Protein AF-W2T647-F1 (afdb_monomer_lite)

InterPro domains:
  IPR007855 RNA-dependent RNA polymerase [PTHR23079] (33-143)
  IPR057596 RDRP, core domain [PF05183] (51-156)

Secondary structure (DSSP, 8-state):
----------HHHHHHHHHHHHHHT-S--HHHHHHHHHHHTTEEEEEEEEE-SS-EEEEEEEEEEPPHHHHHH-TTS-SEEEEEEB-TTSSBP-TTTS-HHHHHHHHHHHHHH-EEETTEEEEEEE--HHHHHTTEEEEEES--HHHHHHHHHHHSSPPPTT--HHHHHHHHHHHHHHHHHTTS--

Radius of gyration: 20.23 Å; chains: 1; bounding box: 45×50×65 Å

Structure (mmCIF, N/CA/C/O backbone):
data_AF-W2T647-F1
#
_entry.id   AF-W2T647-F1
#
loop_
_atom_site.group_PDB
_atom_site.id
_atom_site.type_symbol
_atom_site.label_atom_id
_atom_site.label_alt_id
_atom_site.label_comp_id
_atom_site.label_asym_id
_atom_site.label_entity_id
_atom_site.label_seq_id
_atom_site.pdbx_PDB_ins_code
_atom_site.Cartn_x
_atom_site.Cartn_y
_atom_site.Cartn_z
_atom_site.occupancy
_atom_site.B_iso_or_equiv
_atom_site.auth_seq_id
_atom_site.auth_comp_id
_atom_site.auth_asym_id
_atom_site.auth_atom_id
_atom_site.pdbx_PDB_model_num
ATOM 1 N N . MET A 1 1 ? -13.466 -14.310 -40.579 1.00 41.41 1 MET A N 1
ATOM 2 C CA . MET A 1 1 ? -12.496 -13.855 -39.563 1.00 41.41 1 MET A CA 1
ATOM 3 C C . MET A 1 1 ? -12.597 -14.846 -38.415 1.00 41.41 1 MET A C 1
ATOM 5 O O . MET A 1 1 ? -13.598 -14.835 -37.714 1.00 41.41 1 MET A O 1
ATOM 9 N N . ILE A 1 2 ? -11.691 -15.823 -38.369 1.00 41.03 2 ILE A N 1
ATOM 10 C CA . ILE A 1 2 ? -11.730 -16.925 -37.398 1.00 41.03 2 ILE A CA 1
ATOM 11 C C . ILE A 1 2 ? -11.107 -16.394 -36.105 1.00 41.03 2 ILE A C 1
ATOM 13 O O . ILE A 1 2 ? -9.998 -15.874 -36.131 1.00 41.03 2 ILE A O 1
ATOM 17 N N . ASP A 1 3 ? -11.860 -16.446 -35.010 1.00 43.50 3 ASP A N 1
ATOM 18 C CA . ASP A 1 3 ? -11.405 -16.029 -33.686 1.00 43.50 3 ASP A CA 1
ATOM 19 C C . ASP A 1 3 ? -10.330 -17.014 -33.191 1.00 43.50 3 ASP A C 1
ATOM 21 O O . ASP A 1 3 ? -10.635 -18.136 -32.793 1.00 43.50 3 ASP A O 1
ATOM 25 N N . GLU A 1 4 ? -9.058 -16.613 -33.265 1.00 49.38 4 GLU A N 1
ATOM 26 C CA . GLU A 1 4 ? -7.892 -17.384 -32.799 1.00 49.38 4 GLU A CA 1
ATOM 27 C C . GLU A 1 4 ? -7.734 -17.387 -31.268 1.00 49.38 4 GLU A C 1
ATOM 29 O O . GLU A 1 4 ? -6.706 -17.819 -30.732 1.00 49.38 4 GLU A O 1
ATOM 34 N N . ARG A 1 5 ? -8.734 -16.925 -30.509 1.00 52.66 5 ARG A N 1
ATOM 35 C CA . ARG A 1 5 ? -8.706 -17.049 -29.052 1.00 52.66 5 ARG A CA 1
ATOM 36 C C . ARG A 1 5 ? -8.787 -18.523 -28.676 1.00 52.66 5 ARG A C 1
ATOM 38 O O . ARG A 1 5 ? -9.866 -19.115 -28.634 1.00 52.66 5 ARG A O 1
ATOM 45 N N . LYS A 1 6 ? -7.629 -19.110 -28.342 1.00 58.34 6 LYS A N 1
ATOM 46 C CA . LYS A 1 6 ? -7.548 -20.369 -27.592 1.00 58.34 6 LYS A CA 1
ATOM 47 C C . LYS A 1 6 ? -8.555 -20.266 -26.450 1.00 58.34 6 LYS A C 1
ATOM 49 O O . LYS A 1 6 ? -8.412 -19.397 -25.590 1.00 58.34 6 LYS A O 1
ATOM 54 N N . ARG A 1 7 ? -9.593 -21.109 -26.469 1.00 57.16 7 ARG A N 1
ATOM 55 C CA . ARG A 1 7 ? -10.514 -21.242 -25.340 1.00 57.16 7 ARG A CA 1
ATOM 56 C C . ARG A 1 7 ? -9.654 -21.593 -24.135 1.00 57.16 7 ARG A C 1
ATOM 58 O O . ARG A 1 7 ? -9.179 -22.720 -24.030 1.00 57.16 7 ARG A O 1
ATOM 65 N N . LEU A 1 8 ? -9.403 -20.616 -23.267 1.00 54.06 8 LEU A N 1
ATOM 66 C CA . LEU A 1 8 ? -8.892 -20.893 -21.937 1.00 54.06 8 LEU A CA 1
ATOM 67 C C . LEU A 1 8 ? -9.917 -21.846 -21.326 1.00 54.06 8 LEU A C 1
ATOM 69 O O . LEU A 1 8 ? -11.084 -21.487 -21.174 1.00 54.06 8 LEU A O 1
ATOM 73 N N . GLY A 1 9 ? -9.504 -23.094 -21.098 1.00 67.25 9 GLY A N 1
ATOM 74 C CA . GLY A 1 9 ? -10.298 -24.055 -20.345 1.00 67.25 9 GLY A CA 1
ATOM 75 C C . GLY A 1 9 ? -10.525 -23.550 -18.919 1.00 67.25 9 GLY A C 1
ATOM 76 O O . GLY A 1 9 ? -10.338 -22.373 -18.612 1.00 67.25 9 GLY A O 1
ATOM 77 N N . SER A 1 10 ? -10.906 -24.438 -18.005 1.00 79.75 10 SER A N 1
ATOM 78 C CA . SER A 1 10 ? -10.974 -24.059 -16.592 1.00 79.75 10 SER A CA 1
ATOM 79 C C . SER A 1 10 ? -9.643 -23.433 -16.153 1.00 79.75 10 SER A C 1
ATOM 81 O O . SER A 1 10 ? -8.606 -24.092 -16.193 1.00 79.75 10 SER A O 1
ATOM 83 N N . LEU A 1 11 ? -9.682 -22.166 -15.724 1.00 76.56 11 LEU A N 1
ATOM 84 C CA . LEU A 1 11 ? -8.534 -21.455 -15.147 1.00 76.56 11 LEU A CA 1
ATOM 85 C C . LEU A 1 11 ? -7.907 -22.252 -14.000 1.00 76.56 11 LEU A C 1
ATOM 87 O O . LEU A 1 11 ? -6.695 -22.229 -13.828 1.00 76.56 11 LEU A O 1
ATOM 91 N N . VAL A 1 12 ? -8.733 -22.994 -13.258 1.00 77.44 12 VAL A N 1
ATOM 92 C CA . VAL A 1 12 ? -8.287 -23.879 -12.181 1.00 77.44 12 VAL A CA 1
ATOM 93 C C . VAL A 1 12 ? -7.453 -25.029 -12.738 1.00 77.44 12 VAL A C 1
ATOM 95 O O . VAL A 1 12 ? -6.377 -25.285 -12.219 1.00 77.44 12 VAL A O 1
ATOM 98 N N . LEU A 1 13 ? -7.901 -25.680 -13.817 1.00 78.50 13 LEU A N 1
ATOM 99 C CA . LEU A 1 13 ? -7.131 -26.754 -14.453 1.00 78.50 13 LEU A CA 1
ATOM 100 C C . LEU A 1 13 ? -5.830 -26.224 -15.050 1.00 78.50 13 LEU A C 1
ATOM 102 O O . LEU A 1 13 ? -4.790 -26.820 -14.822 1.00 78.50 13 LEU A O 1
ATOM 106 N N . ALA A 1 14 ? -5.866 -25.080 -15.738 1.00 78.62 14 ALA A N 1
ATOM 107 C CA . ALA A 1 14 ? -4.654 -24.454 -16.260 1.00 78.62 14 ALA A CA 1
ATOM 108 C C . ALA A 1 14 ? -3.648 -24.146 -15.137 1.00 78.62 14 ALA A C 1
ATOM 110 O O . ALA A 1 14 ? -2.460 -24.411 -15.287 1.00 78.62 14 ALA A O 1
ATOM 111 N N . PHE A 1 15 ? -4.129 -23.643 -13.996 1.00 82.31 15 PHE A N 1
ATOM 112 C CA . PHE A 1 15 ? -3.285 -23.362 -12.837 1.00 82.31 15 PHE A CA 1
ATOM 113 C C . PHE A 1 15 ? -2.729 -24.637 -12.190 1.00 82.31 15 PHE A C 1
ATOM 115 O O . PHE A 1 15 ? -1.554 -24.668 -11.841 1.00 82.31 15 PHE A O 1
ATOM 122 N N . ILE A 1 16 ? -3.547 -25.686 -12.051 1.00 83.75 16 ILE A N 1
ATOM 123 C CA . ILE A 1 16 ? -3.117 -26.990 -11.522 1.00 83.75 16 ILE A CA 1
ATOM 124 C C . ILE A 1 16 ? -2.064 -27.611 -12.441 1.00 83.75 16 ILE A C 1
ATOM 126 O O . ILE A 1 16 ? -1.008 -27.997 -11.960 1.00 83.75 16 ILE A O 1
ATOM 130 N N . THR A 1 17 ? -2.303 -27.645 -13.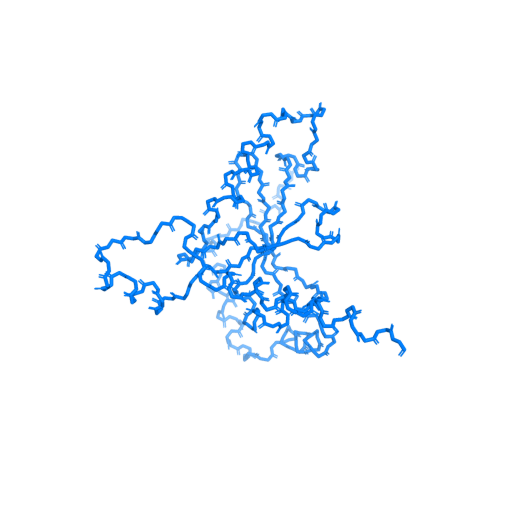753 1.00 83.25 17 THR A N 1
ATOM 131 C CA . THR A 1 17 ? -1.356 -28.201 -14.726 1.00 83.25 17 THR A CA 1
ATOM 132 C C . THR A 1 17 ? -0.031 -27.447 -14.718 1.00 83.25 17 THR A C 1
ATOM 134 O O . THR A 1 17 ? 1.026 -28.076 -14.733 1.00 83.25 17 THR A O 1
ATOM 137 N N 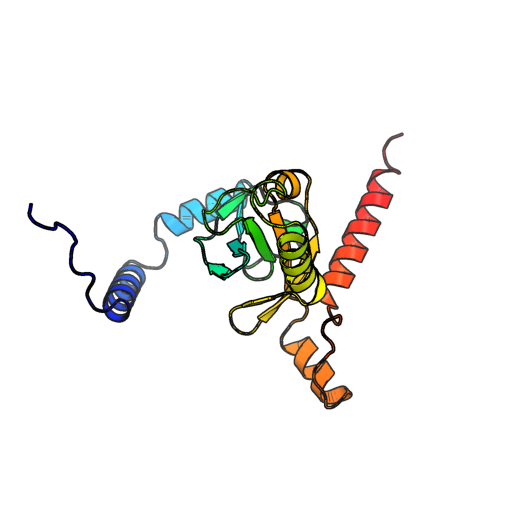. GLU A 1 18 ? -0.063 -26.114 -14.658 1.00 79.69 18 GLU A N 1
ATOM 138 C CA . GLU A 1 18 ? 1.158 -25.309 -14.552 1.00 79.69 18 GLU A CA 1
ATOM 139 C C . GLU A 1 18 ? 1.892 -25.596 -13.235 1.00 79.69 18 GLU A C 1
ATOM 141 O O . GLU A 1 18 ? 3.098 -25.828 -13.235 1.00 79.69 18 GLU A O 1
ATOM 146 N N . TYR A 1 19 ? 1.160 -25.657 -12.117 1.00 79.62 19 TYR A N 1
ATOM 147 C CA . TYR A 1 19 ? 1.723 -25.986 -10.809 1.00 79.62 19 TYR A CA 1
ATOM 148 C C . TYR A 1 19 ? 2.385 -27.368 -10.797 1.00 79.62 19 TYR A C 1
ATOM 150 O O . TYR A 1 19 ? 3.518 -27.491 -10.341 1.00 79.62 19 TYR A O 1
ATOM 158 N N . GLU A 1 20 ? 1.715 -28.397 -11.316 1.00 82.62 20 GLU A N 1
ATOM 159 C CA . GLU A 1 20 ? 2.240 -29.765 -11.399 1.00 82.62 20 GLU A CA 1
ATOM 160 C C . GLU A 1 20 ? 3.464 -29.847 -12.318 1.00 82.62 20 GLU A C 1
ATOM 162 O O . GLU A 1 20 ? 4.443 -30.521 -11.991 1.00 82.62 20 GLU A O 1
ATOM 167 N N . THR A 1 21 ? 3.441 -29.115 -13.434 1.00 77.94 21 THR A N 1
ATOM 168 C CA . THR A 1 21 ? 4.564 -29.031 -14.378 1.00 77.94 21 THR A CA 1
ATOM 169 C C . THR A 1 21 ? 5.789 -28.396 -13.722 1.00 77.94 21 THR A C 1
ATOM 171 O O . THR A 1 21 ? 6.893 -28.932 -13.822 1.00 77.94 21 THR A O 1
ATOM 174 N N . GLU A 1 22 ? 5.608 -27.280 -13.017 1.00 68.88 22 GLU A N 1
ATOM 175 C CA . GLU A 1 22 ? 6.690 -26.592 -12.306 1.00 68.88 22 GLU A CA 1
ATOM 176 C C . GLU A 1 22 ? 7.177 -27.384 -11.085 1.00 68.88 22 GLU A C 1
ATOM 178 O O . GLU A 1 22 ? 8.377 -27.428 -10.813 1.00 68.88 22 GLU A O 1
ATOM 183 N N . TYR A 1 23 ? 6.278 -28.075 -10.380 1.00 67.50 23 TYR A N 1
ATOM 184 C CA . TYR A 1 23 ? 6.636 -28.964 -9.275 1.00 67.50 23 TYR A CA 1
ATOM 185 C C . TYR A 1 23 ? 7.498 -30.142 -9.758 1.00 67.50 23 TYR A C 1
ATOM 187 O O . TYR A 1 23 ? 8.524 -30.448 -9.147 1.00 67.50 23 TYR A O 1
ATOM 195 N N . GLY A 1 24 ? 7.139 -30.757 -10.891 1.00 69.06 24 GLY A N 1
ATOM 196 C CA . GLY A 1 24 ? 7.890 -31.861 -11.499 1.00 69.06 24 GLY A CA 1
ATOM 197 C C . GLY A 1 24 ? 9.265 -31.467 -12.052 1.00 69.06 24 GLY A C 1
ATOM 198 O O . GLY A 1 24 ? 10.160 -32.308 -12.118 1.00 69.06 24 GLY A O 1
ATOM 199 N N . ARG A 1 25 ? 9.468 -30.191 -12.406 1.00 64.50 25 ARG A N 1
ATOM 200 C CA . ARG A 1 25 ? 10.762 -29.654 -12.873 1.00 64.50 25 ARG A CA 1
ATOM 201 C C . ARG A 1 25 ? 11.782 -29.438 -11.749 1.00 64.50 25 ARG A C 1
ATOM 203 O O . ARG A 1 25 ? 12.953 -29.210 -12.044 1.00 64.50 25 ARG A O 1
ATOM 210 N N . GLY A 1 26 ? 11.367 -29.545 -10.484 1.00 56.56 26 GLY A N 1
ATOM 211 C CA . GLY A 1 26 ? 12.179 -29.164 -9.331 1.00 56.56 26 GLY A CA 1
ATOM 212 C C . GLY A 1 26 ? 12.277 -27.640 -9.220 1.00 56.56 26 GLY A C 1
ATOM 213 O O . GLY A 1 26 ? 12.431 -26.934 -10.210 1.00 56.56 26 GLY A O 1
ATOM 214 N N . MET A 1 27 ? 12.188 -27.102 -8.002 1.00 53.31 27 MET A N 1
ATOM 215 C CA . MET A 1 27 ? 12.072 -25.658 -7.719 1.00 53.31 27 MET A CA 1
ATOM 216 C C . MET A 1 27 ? 13.293 -24.783 -8.103 1.00 53.31 27 MET A C 1
ATOM 218 O O . MET A 1 27 ? 13.416 -23.660 -7.620 1.00 53.31 27 MET A O 1
ATOM 222 N N . ALA A 1 28 ? 14.193 -25.262 -8.961 1.00 51.41 28 ALA A N 1
ATOM 223 C CA . ALA A 1 28 ? 15.297 -24.498 -9.534 1.00 51.41 28 ALA A CA 1
ATOM 224 C C . ALA A 1 28 ? 14.988 -24.121 -10.994 1.00 51.41 28 ALA A C 1
ATOM 226 O O . ALA A 1 28 ? 15.731 -24.461 -11.915 1.00 51.41 28 ALA A O 1
ATOM 227 N N . SER A 1 29 ? 13.859 -23.449 -11.230 1.00 56.69 29 SER A N 1
ATOM 228 C CA . SER A 1 29 ? 13.563 -22.883 -12.547 1.00 56.69 29 SER A CA 1
ATOM 229 C C . SER A 1 29 ? 14.482 -21.686 -12.831 1.00 56.69 29 SER A C 1
ATOM 231 O O . SER A 1 29 ? 14.990 -21.042 -11.918 1.00 56.69 29 SER A O 1
ATOM 233 N N . THR A 1 30 ? 14.690 -21.319 -14.100 1.00 55.56 30 THR A N 1
ATOM 234 C CA . THR A 1 30 ? 15.437 -20.101 -14.497 1.00 55.56 30 THR A CA 1
ATOM 235 C C . THR A 1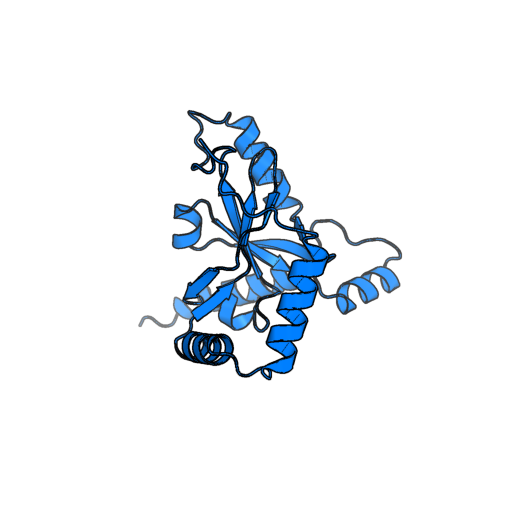 30 ? 14.963 -18.840 -13.752 1.00 55.56 30 THR A C 1
ATOM 237 O O . THR A 1 30 ? 15.743 -17.921 -13.509 1.00 55.56 30 THR A O 1
ATOM 240 N N . LEU A 1 31 ? 13.695 -18.824 -13.323 1.00 58.06 31 LEU A N 1
ATOM 241 C CA . LEU A 1 31 ? 13.094 -17.766 -12.515 1.00 58.06 31 LEU A CA 1
ATOM 242 C C . LEU A 1 31 ? 13.705 -17.651 -11.109 1.00 58.06 31 LEU A C 1
ATOM 244 O O . LEU A 1 31 ? 13.808 -16.532 -10.612 1.00 58.06 31 LEU A O 1
ATOM 248 N N . SER A 1 32 ? 14.131 -18.752 -10.474 1.00 66.69 32 SER A N 1
ATOM 249 C CA . SER A 1 32 ? 14.778 -18.703 -9.154 1.00 66.69 32 SER A CA 1
ATOM 250 C C . SER A 1 32 ? 16.162 -18.063 -9.239 1.00 66.69 32 SER A C 1
ATOM 252 O O . SER A 1 32 ? 16.494 -17.223 -8.407 1.00 66.69 32 SER A O 1
ATOM 254 N N . TRP A 1 33 ? 16.935 -18.395 -10.279 1.00 72.50 33 TRP A N 1
ATOM 255 C CA . TRP A 1 33 ? 18.261 -17.818 -10.522 1.00 72.50 33 TRP A CA 1
ATOM 256 C C . TRP A 1 33 ? 18.186 -16.327 -10.837 1.00 72.50 33 TRP A C 1
ATOM 258 O O . TRP A 1 33 ? 18.926 -15.540 -10.249 1.00 72.50 33 TRP A O 1
ATOM 268 N N . GLN A 1 34 ? 17.253 -15.927 -11.708 1.00 72.31 34 GLN A N 1
ATOM 269 C CA . GLN A 1 34 ? 17.015 -14.512 -11.993 1.00 72.31 34 GLN A C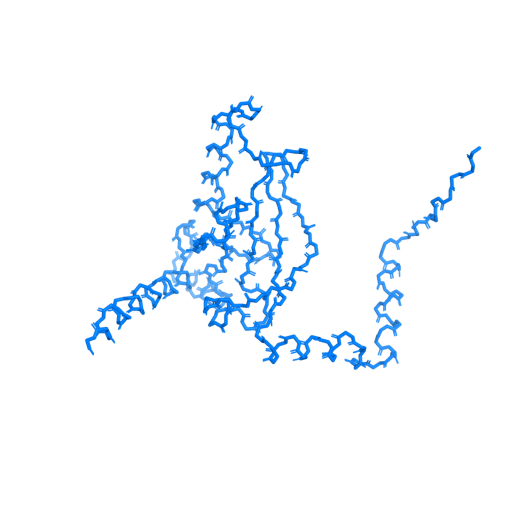A 1
ATOM 270 C C . GLN A 1 34 ? 16.593 -13.764 -10.726 1.00 72.31 34 GLN A C 1
ATOM 272 O O . GLN A 1 34 ? 17.107 -12.688 -10.444 1.00 72.31 34 GLN A O 1
ATOM 277 N N . GLN A 1 35 ? 15.698 -14.348 -9.925 1.00 75.00 35 GLN A N 1
ATOM 278 C CA . GLN A 1 35 ? 15.241 -13.735 -8.682 1.00 75.00 35 GLN A CA 1
ATOM 279 C C . GLN A 1 35 ? 16.364 -13.609 -7.644 1.00 75.00 35 GLN A C 1
ATOM 281 O O . GLN A 1 35 ? 16.413 -12.616 -6.918 1.00 75.00 35 GLN A O 1
ATOM 286 N N . GLU A 1 36 ? 17.266 -14.587 -7.562 1.00 79.38 36 GLU A N 1
ATOM 287 C CA . GLU A 1 36 ? 18.426 -14.525 -6.675 1.00 79.38 36 GLU A CA 1
ATOM 288 C C . GLU A 1 36 ? 19.442 -13.472 -7.142 1.00 79.38 36 GLU A C 1
ATOM 290 O O . GLU A 1 36 ? 19.948 -12.709 -6.316 1.00 79.38 36 GLU A O 1
ATOM 295 N N . HIS A 1 37 ? 19.691 -13.371 -8.452 1.00 82.62 37 HIS A N 1
ATOM 296 C CA . HIS A 1 37 ? 20.539 -12.330 -9.039 1.00 82.62 37 HIS A CA 1
ATOM 297 C C . HIS A 1 37 ? 19.965 -10.931 -8.782 1.00 82.62 37 HIS A C 1
ATOM 299 O O . HIS A 1 37 ? 20.638 -10.087 -8.195 1.00 82.62 37 HIS A O 1
ATOM 305 N N . ASP A 1 38 ? 18.684 -10.724 -9.099 1.00 84.69 38 ASP A N 1
ATOM 306 C CA . ASP A 1 38 ? 17.948 -9.491 -8.812 1.00 84.69 38 ASP A CA 1
ATOM 307 C C . ASP A 1 38 ? 18.064 -9.122 -7.323 1.00 84.69 38 ASP A C 1
ATOM 309 O O . ASP A 1 38 ? 18.296 -7.964 -6.968 1.00 84.69 38 ASP A O 1
ATOM 313 N N . TYR A 1 39 ? 17.946 -10.109 -6.427 1.00 85.00 39 TYR A N 1
ATOM 314 C CA . TYR A 1 39 ? 18.059 -9.878 -4.991 1.00 85.00 39 TYR A CA 1
ATOM 315 C C . TYR A 1 39 ? 19.456 -9.389 -4.582 1.00 85.00 39 TYR A C 1
ATOM 317 O O . TYR A 1 39 ? 19.553 -8.474 -3.748 1.00 85.00 39 TYR A O 1
ATOM 325 N N . ARG A 1 40 ? 20.516 -9.972 -5.157 1.00 85.31 40 ARG A N 1
ATOM 326 C CA . ARG A 1 40 ? 21.918 -9.571 -4.937 1.00 85.31 40 ARG A CA 1
ATOM 327 C C . ARG A 1 40 ? 22.195 -8.170 -5.478 1.00 85.31 40 ARG A C 1
ATOM 329 O O . ARG A 1 40 ? 22.829 -7.379 -4.786 1.00 85.31 40 ARG A O 1
ATOM 336 N N . ASP A 1 41 ? 21.600 -7.829 -6.615 1.00 89.50 41 ASP A N 1
ATOM 337 C CA . ASP A 1 41 ? 21.691 -6.506 -7.246 1.00 89.50 41 ASP A CA 1
ATOM 338 C C . ASP A 1 41 ? 20.831 -5.434 -6.549 1.00 89.50 41 ASP A C 1
ATOM 340 O O . ASP A 1 41 ? 20.778 -4.278 -6.970 1.00 89.50 41 ASP A O 1
ATOM 344 N N . GLY A 1 42 ? 20.138 -5.792 -5.464 1.00 88.62 42 GLY A N 1
ATOM 345 C CA . GLY A 1 42 ? 19.318 -4.869 -4.678 1.00 88.62 42 GLY A CA 1
ATOM 346 C C . GLY A 1 42 ? 17.902 -4.655 -5.219 1.00 88.62 42 GLY A C 1
ATOM 347 O O . GLY A 1 42 ? 17.141 -3.870 -4.642 1.00 88.62 42 GLY A O 1
ATOM 348 N N . TYR A 1 43 ? 17.501 -5.377 -6.263 1.00 90.44 43 TYR A N 1
ATOM 349 C CA . TYR A 1 43 ? 16.123 -5.410 -6.733 1.00 90.44 43 TYR A CA 1
ATOM 350 C C . TYR A 1 43 ? 15.250 -6.282 -5.830 1.00 90.44 43 TYR A C 1
ATOM 352 O O . TYR A 1 43 ? 15.682 -7.264 -5.218 1.00 90.44 43 TYR A O 1
ATOM 360 N N . ARG A 1 44 ? 13.983 -5.900 -5.698 1.00 89.62 44 ARG A N 1
ATOM 361 C CA . ARG A 1 44 ? 12.968 -6.660 -4.966 1.00 89.62 44 ARG A CA 1
ATOM 362 C C . ARG A 1 44 ? 11.690 -6.703 -5.780 1.00 89.62 44 ARG A C 1
ATOM 364 O O . ARG A 1 44 ? 11.316 -5.725 -6.425 1.00 89.62 44 ARG A O 1
ATOM 371 N N . LYS A 1 45 ? 11.010 -7.843 -5.710 1.00 90.50 45 LYS A N 1
ATOM 372 C CA . LYS A 1 45 ? 9.691 -8.035 -6.304 1.00 90.50 45 LYS A CA 1
ATOM 373 C C . LYS A 1 45 ? 8.632 -7.548 -5.321 1.00 90.50 45 LYS A C 1
ATOM 375 O O . LYS A 1 45 ? 8.450 -8.151 -4.267 1.00 90.50 45 LYS A O 1
ATOM 380 N N . VAL A 1 46 ? 7.942 -6.467 -5.666 1.00 92.06 46 VAL A N 1
ATOM 381 C CA . VAL A 1 46 ? 6.947 -5.815 -4.805 1.00 92.06 46 VAL A CA 1
ATOM 382 C C . VAL A 1 46 ? 5.560 -6.003 -5.405 1.00 92.06 46 VAL A C 1
ATOM 384 O O . VAL A 1 46 ? 5.328 -5.738 -6.587 1.00 92.06 46 VAL A O 1
ATOM 387 N N . ARG A 1 47 ? 4.608 -6.466 -4.589 1.00 95.00 47 ARG A N 1
ATOM 388 C CA . ARG A 1 47 ? 3.205 -6.607 -5.007 1.00 95.00 47 ARG A CA 1
ATOM 389 C C . ARG A 1 47 ? 2.619 -5.240 -5.341 1.00 95.00 47 ARG A C 1
ATOM 391 O O . ARG A 1 47 ? 2.847 -4.282 -4.604 1.00 95.00 47 ARG A O 1
ATOM 398 N N . LYS A 1 48 ? 1.829 -5.160 -6.414 1.00 95.25 48 LYS A N 1
ATOM 399 C CA . LYS A 1 48 ? 1.236 -3.902 -6.866 1.00 95.25 48 LYS A CA 1
ATOM 400 C C . LYS A 1 48 ? -0.277 -3.987 -7.025 1.00 95.25 48 LYS A C 1
ATOM 402 O O . LYS A 1 48 ? -0.811 -4.981 -7.511 1.00 95.25 48 LYS A O 1
ATOM 407 N N . LEU A 1 49 ? -0.947 -2.905 -6.640 1.00 96.62 49 LEU A N 1
ATOM 408 C CA . LEU A 1 49 ? -2.362 -2.656 -6.888 1.00 96.62 49 LEU A CA 1
ATOM 409 C C . LEU A 1 49 ? -2.536 -1.347 -7.650 1.00 96.62 49 LEU A C 1
ATOM 411 O O . LEU A 1 49 ? -1.839 -0.365 -7.384 1.00 96.62 49 LEU A O 1
ATOM 415 N N . VAL A 1 50 ? -3.517 -1.320 -8.544 1.00 97.00 50 VAL A N 1
ATOM 416 C CA . VAL A 1 50 ? -4.019 -0.085 -9.146 1.00 97.00 50 VAL A CA 1
ATOM 417 C C . VAL A 1 50 ? -5.408 0.181 -8.586 1.00 97.00 50 VAL A C 1
ATOM 419 O O . VAL A 1 50 ? -6.314 -0.634 -8.737 1.00 97.00 50 VAL A O 1
ATOM 422 N N . ILE A 1 51 ? -5.564 1.306 -7.901 1.00 96.69 51 ILE A N 1
ATOM 423 C CA . ILE A 1 51 ? -6.843 1.743 -7.354 1.00 96.69 51 ILE A CA 1
ATOM 424 C C . ILE A 1 51 ? -7.422 2.797 -8.286 1.00 96.69 51 ILE A C 1
ATOM 426 O O . ILE A 1 51 ? -6.782 3.816 -8.547 1.00 96.69 51 ILE A O 1
ATOM 430 N N . THR A 1 52 ? -8.648 2.558 -8.731 1.00 95.25 52 THR A N 1
ATOM 431 C CA . THR A 1 52 ? -9.475 3.532 -9.437 1.00 95.25 52 THR A CA 1
ATOM 432 C C . THR A 1 52 ? -10.667 3.936 -8.575 1.00 95.25 52 THR A C 1
ATOM 434 O O . THR A 1 52 ? -10.848 3.461 -7.448 1.00 95.25 52 THR A O 1
ATOM 437 N N . GLN A 1 53 ? -11.488 4.848 -9.083 1.00 91.88 53 GLN A N 1
ATOM 438 C CA . GLN A 1 53 ? -12.691 5.322 -8.401 1.00 91.88 53 GLN A CA 1
ATOM 439 C C . GLN A 1 53 ? -13.713 4.193 -8.234 1.00 91.88 53 GLN A C 1
ATOM 441 O O . GLN A 1 53 ? -14.463 4.191 -7.256 1.00 91.88 53 GLN A O 1
ATOM 446 N N . THR A 1 54 ? -13.736 3.235 -9.166 1.00 91.62 54 THR A N 1
ATOM 447 C CA . THR A 1 54 ? -14.713 2.139 -9.175 1.00 91.62 54 THR A CA 1
ATOM 448 C C . THR A 1 54 ? -14.120 0.784 -8.799 1.00 91.62 54 THR A C 1
ATOM 450 O O . THR A 1 54 ? -14.871 -0.097 -8.378 1.00 91.62 54 THR A O 1
ATOM 453 N N . ARG A 1 55 ? -12.800 0.577 -8.930 1.00 93.69 55 ARG A N 1
ATOM 454 C CA . ARG A 1 55 ? -12.184 -0.756 -8.822 1.00 93.69 55 ARG A CA 1
ATOM 455 C C . ARG A 1 55 ? -10.852 -0.757 -8.077 1.00 93.69 55 ARG A C 1
ATOM 457 O O . ARG A 1 55 ? -10.127 0.230 -8.017 1.00 93.69 55 ARG A O 1
ATOM 464 N N . ILE A 1 56 ? -10.514 -1.931 -7.551 1.00 96.06 56 ILE A N 1
ATOM 465 C CA . ILE A 1 56 ? -9.159 -2.289 -7.126 1.00 96.06 56 ILE A CA 1
ATOM 466 C C . ILE A 1 56 ? -8.683 -3.378 -8.083 1.00 96.06 56 ILE A C 1
ATOM 468 O O . ILE A 1 56 ? -9.306 -4.434 -8.182 1.00 96.06 56 ILE A O 1
ATOM 472 N N . ILE A 1 57 ? -7.598 -3.111 -8.800 1.00 96.12 57 ILE A N 1
ATOM 473 C CA . ILE A 1 57 ? -7.052 -3.989 -9.830 1.00 96.12 57 ILE A CA 1
ATOM 474 C C . ILE A 1 57 ? -5.749 -4.587 -9.304 1.00 96.12 57 ILE A C 1
ATOM 476 O O . ILE A 1 57 ? -4.791 -3.871 -9.002 1.00 96.12 57 ILE A O 1
ATOM 480 N N . TYR A 1 58 ? -5.721 -5.912 -9.206 1.00 94.88 58 TYR A N 1
ATOM 481 C CA . TYR A 1 58 ? -4.522 -6.671 -8.875 1.00 94.88 58 TYR A CA 1
ATOM 482 C C . TYR A 1 58 ? -3.683 -6.827 -10.136 1.00 94.88 58 TYR A C 1
ATOM 484 O O . TYR A 1 58 ? -4.175 -7.321 -11.149 1.00 94.88 58 TYR A O 1
ATOM 492 N N . VAL A 1 59 ? -2.426 -6.399 -10.076 1.00 93.75 59 VAL A N 1
ATOM 493 C CA . VAL A 1 59 ? -1.497 -6.514 -11.202 1.00 93.75 59 VAL A CA 1
ATOM 494 C C . VAL A 1 59 ? -0.302 -7.374 -10.814 1.00 93.75 59 VAL A C 1
ATOM 496 O O . VAL A 1 59 ? -0.056 -7.641 -9.634 1.00 93.75 59 VAL A O 1
ATOM 499 N N . VAL A 1 60 ? 0.434 -7.832 -11.825 1.00 91.69 60 VAL A N 1
ATOM 500 C CA . VAL A 1 60 ? 1.650 -8.623 -11.625 1.00 91.69 60 VAL A CA 1
ATOM 501 C C . VAL A 1 60 ? 2.628 -7.831 -10.740 1.00 91.69 60 VAL A C 1
ATOM 503 O O . VAL A 1 60 ? 2.780 -6.624 -10.945 1.00 91.69 60 VAL A O 1
ATOM 506 N N . PRO A 1 61 ? 3.275 -8.469 -9.743 1.00 90.81 61 PRO A N 1
ATOM 507 C CA . PRO A 1 61 ? 4.293 -7.806 -8.936 1.00 90.81 61 PRO A CA 1
ATOM 508 C C . PRO A 1 61 ? 5.424 -7.243 -9.799 1.00 90.81 61 PRO A C 1
ATOM 510 O O . PRO A 1 61 ? 5.863 -7.891 -10.747 1.00 90.81 61 PRO A O 1
ATOM 513 N N . GLU A 1 62 ? 5.926 -6.070 -9.433 1.00 90.06 62 GLU A N 1
ATOM 514 C CA . GLU A 1 62 ? 6.988 -5.384 -10.168 1.00 90.06 62 GLU A CA 1
ATOM 515 C C . GLU A 1 62 ? 8.346 -5.650 -9.522 1.00 90.06 62 GLU A C 1
ATOM 517 O O . GLU A 1 62 ? 8.483 -5.554 -8.301 1.00 90.06 62 GLU A O 1
ATOM 522 N N . THR A 1 63 ? 9.359 -5.942 -10.338 1.00 89.81 63 THR A N 1
ATOM 523 C CA . THR A 1 63 ? 10.758 -5.930 -9.899 1.00 89.81 63 THR A CA 1
ATOM 524 C C . THR A 1 63 ? 11.261 -4.493 -9.928 1.00 89.81 63 THR A C 1
ATOM 526 O O . THR A 1 63 ? 11.245 -3.843 -10.973 1.00 89.81 63 THR A O 1
ATOM 529 N N . LEU A 1 64 ? 11.682 -3.973 -8.777 1.00 89.69 64 LEU A N 1
ATOM 530 C CA . LEU A 1 64 ? 12.158 -2.598 -8.645 1.00 89.69 64 LEU A CA 1
ATOM 531 C C . LEU A 1 64 ? 13.341 -2.504 -7.686 1.00 89.69 64 LEU A C 1
ATOM 533 O O . LEU A 1 64 ? 13.474 -3.312 -6.767 1.00 89.69 64 LEU A O 1
ATOM 537 N N . MET A 1 65 ? 14.198 -1.505 -7.898 1.00 89.81 65 MET A N 1
ATOM 538 C CA . MET A 1 65 ? 15.321 -1.224 -7.005 1.00 89.81 65 MET A CA 1
ATOM 539 C C . MET A 1 65 ? 14.791 -0.882 -5.611 1.00 89.81 65 MET A C 1
ATOM 541 O O . MET A 1 65 ? 14.024 0.073 -5.438 1.00 89.81 65 MET A O 1
ATOM 545 N N . ALA A 1 66 ? 15.176 -1.668 -4.609 1.00 87.56 66 ALA A N 1
ATOM 546 C CA . ALA A 1 66 ? 14.614 -1.533 -3.280 1.00 87.56 66 ALA A CA 1
ATOM 547 C C . ALA A 1 66 ? 15.184 -0.317 -2.553 1.00 87.56 66 ALA A C 1
ATOM 549 O O . ALA A 1 66 ? 16.389 -0.189 -2.329 1.00 87.56 66 ALA A O 1
ATOM 550 N N . ASN A 1 67 ? 14.288 0.558 -2.107 1.00 87.25 67 ASN A N 1
ATOM 551 C CA . ASN A 1 67 ? 14.652 1.592 -1.152 1.00 87.25 67 ASN A CA 1
ATOM 552 C C . ASN A 1 67 ? 14.866 0.980 0.247 1.00 87.25 67 ASN A C 1
ATOM 554 O O . ASN A 1 67 ? 14.552 -0.185 0.507 1.00 87.25 67 ASN A O 1
ATOM 558 N N . ARG A 1 68 ? 15.387 1.785 1.181 1.00 85.75 68 ARG A N 1
ATOM 559 C CA . ARG A 1 68 ? 15.639 1.343 2.561 1.00 85.75 68 ARG A CA 1
ATOM 560 C C . ARG A 1 68 ? 14.397 0.759 3.236 1.00 85.75 68 ARG A C 1
ATOM 562 O O . ARG A 1 68 ? 14.514 -0.232 3.940 1.00 85.75 68 ARG A O 1
ATOM 569 N N . VAL A 1 69 ? 13.221 1.328 2.979 1.00 88.38 69 VAL A N 1
ATOM 570 C CA . VAL A 1 69 ? 11.955 0.851 3.547 1.00 88.38 69 VAL A CA 1
ATOM 571 C C . VAL A 1 69 ? 11.671 -0.589 3.119 1.00 88.38 69 VAL A C 1
ATOM 573 O O . VAL A 1 69 ? 11.440 -1.446 3.965 1.00 88.38 69 VAL A O 1
ATOM 576 N N . ILE A 1 70 ? 11.754 -0.881 1.821 1.00 90.25 70 ILE A N 1
ATOM 577 C CA . ILE A 1 70 ? 11.529 -2.231 1.292 1.00 90.25 70 ILE A CA 1
ATOM 578 C C . ILE A 1 70 ? 12.582 -3.198 1.843 1.00 90.25 70 ILE A C 1
ATOM 580 O O . ILE A 1 70 ? 12.233 -4.271 2.329 1.00 90.25 70 ILE A O 1
ATOM 584 N N . ARG A 1 71 ? 13.862 -2.798 1.848 1.00 88.19 71 ARG A N 1
ATOM 585 C CA . ARG A 1 71 ? 14.956 -3.635 2.373 1.00 88.19 71 ARG A CA 1
ATOM 586 C C . ARG A 1 71 ? 14.771 -3.992 3.851 1.00 88.19 71 ARG A C 1
ATOM 588 O O . ARG A 1 71 ? 15.085 -5.112 4.245 1.00 88.19 71 ARG A O 1
ATOM 595 N N . SER A 1 72 ? 14.268 -3.055 4.652 1.00 89.69 72 SER A N 1
ATOM 596 C CA . SER A 1 72 ? 14.128 -3.218 6.102 1.00 89.69 72 SER A CA 1
ATOM 597 C C . SER A 1 72 ? 12.821 -3.871 6.544 1.00 89.69 72 SER A C 1
ATOM 599 O O . SER A 1 72 ? 12.798 -4.441 7.628 1.00 89.69 72 SER A O 1
ATOM 601 N N . TYR A 1 73 ? 11.740 -3.768 5.766 1.00 91.25 73 TYR A N 1
ATOM 602 C CA . TYR A 1 73 ? 10.404 -4.151 6.242 1.00 91.25 73 TYR A CA 1
ATOM 603 C C . TYR A 1 73 ? 9.678 -5.180 5.362 1.00 91.25 73 TYR A C 1
ATOM 605 O O . TYR A 1 73 ? 8.681 -5.747 5.816 1.00 91.25 73 TYR A O 1
ATOM 613 N N . ASP A 1 74 ? 10.169 -5.470 4.152 1.00 90.56 74 ASP A N 1
ATOM 614 C CA . ASP A 1 74 ? 9.519 -6.368 3.183 1.00 90.56 74 ASP A CA 1
ATOM 615 C C . ASP A 1 74 ? 10.383 -7.581 2.802 1.00 90.56 74 ASP A C 1
ATOM 617 O O . ASP A 1 74 ? 10.602 -7.884 1.633 1.00 90.56 74 ASP A O 1
ATOM 621 N N . HIS A 1 75 ? 10.899 -8.290 3.808 1.00 83.19 75 HIS A N 1
ATOM 622 C CA . HIS A 1 75 ? 11.841 -9.400 3.603 1.00 83.19 75 HIS A CA 1
ATOM 623 C C . HIS A 1 75 ? 11.285 -10.554 2.754 1.00 83.19 75 HIS A C 1
ATOM 625 O O . HIS A 1 75 ? 12.029 -11.176 2.005 1.00 83.19 75 HIS A O 1
ATOM 631 N N . ASP A 1 76 ? 9.986 -10.834 2.872 1.00 84.81 76 ASP A N 1
ATOM 632 C CA . ASP A 1 76 ? 9.290 -11.908 2.152 1.00 84.81 76 ASP A CA 1
ATOM 633 C C . ASP A 1 76 ? 8.508 -11.394 0.922 1.00 84.81 76 ASP A C 1
ATOM 635 O O . ASP A 1 76 ? 7.799 -12.158 0.264 1.00 84.81 76 ASP A O 1
ATOM 639 N N . GLY A 1 77 ? 8.607 -10.094 0.614 1.00 87.38 77 GLY A N 1
ATOM 640 C CA . GLY A 1 77 ? 7.880 -9.434 -0.476 1.00 87.38 77 GLY A CA 1
ATOM 641 C C . GLY A 1 77 ? 6.364 -9.333 -0.264 1.00 87.38 77 GLY A C 1
ATOM 642 O O . GLY A 1 77 ? 5.624 -9.025 -1.206 1.00 87.38 77 GLY A O 1
ATOM 643 N N . THR A 1 78 ? 5.854 -9.706 0.917 1.00 91.38 78 THR A N 1
ATOM 644 C CA . THR A 1 78 ? 4.415 -9.839 1.207 1.00 91.38 78 THR A CA 1
ATOM 645 C C . THR A 1 78 ? 3.870 -8.780 2.158 1.00 91.38 78 THR A C 1
ATOM 647 O O . THR A 1 78 ? 2.655 -8.713 2.353 1.00 91.38 78 THR A O 1
ATOM 650 N N . ARG A 1 79 ? 4.741 -7.990 2.786 1.00 94.00 79 ARG A N 1
ATOM 651 C CA . ARG A 1 79 ? 4.394 -7.058 3.870 1.00 94.00 79 ARG A CA 1
ATOM 652 C C . ARG A 1 79 ? 4.195 -5.643 3.364 1.00 94.00 79 ARG A C 1
ATOM 654 O O . ARG A 1 79 ? 3.519 -4.869 4.041 1.00 94.00 79 ARG A O 1
ATOM 661 N N . ILE A 1 80 ? 4.753 -5.319 2.200 1.00 95.44 80 ILE A N 1
ATOM 662 C CA . ILE A 1 80 ? 4.564 -4.039 1.526 1.00 95.44 80 ILE A CA 1
ATOM 663 C C . ILE A 1 80 ? 3.871 -4.250 0.181 1.00 95.44 80 ILE A C 1
ATOM 665 O O . ILE A 1 80 ? 4.171 -5.164 -0.583 1.00 95.44 80 ILE A O 1
ATOM 669 N N . ILE A 1 81 ? 2.918 -3.369 -0.106 1.00 96.00 81 ILE A N 1
ATOM 670 C CA . ILE A 1 81 ? 2.206 -3.296 -1.373 1.00 96.00 81 ILE A CA 1
ATOM 671 C C . ILE A 1 81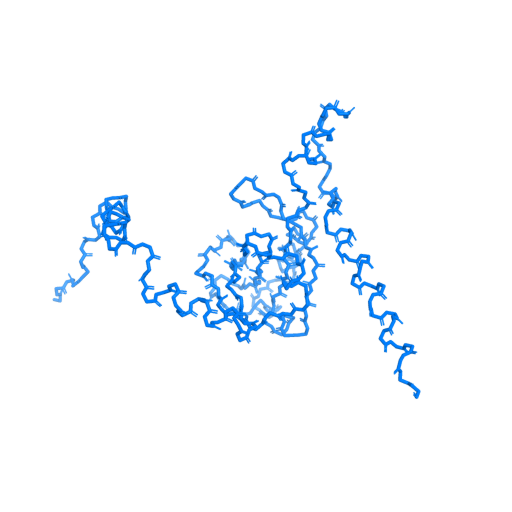 ? 2.417 -1.901 -1.949 1.00 96.00 81 ILE A C 1
ATOM 673 O O . ILE A 1 81 ? 2.172 -0.888 -1.290 1.00 96.00 81 ILE A O 1
ATOM 677 N N . ARG A 1 82 ? 2.849 -1.843 -3.206 1.00 95.38 82 ARG A N 1
ATOM 678 C CA . ARG A 1 82 ? 2.833 -0.618 -4.000 1.00 95.38 82 ARG A CA 1
ATOM 679 C C . ARG A 1 82 ? 1.408 -0.383 -4.491 1.00 95.38 82 ARG A C 1
ATOM 681 O O . ARG A 1 82 ? 0.835 -1.214 -5.185 1.00 95.38 82 ARG A O 1
ATOM 688 N N . VAL A 1 83 ? 0.828 0.753 -4.156 1.00 96.69 83 VAL A N 1
ATOM 689 C CA . VAL A 1 83 ? -0.488 1.168 -4.643 1.00 96.69 83 VAL A CA 1
ATOM 690 C C . VAL A 1 83 ? -0.293 2.319 -5.607 1.00 96.69 83 VAL A C 1
ATOM 692 O O . VAL A 1 83 ? 0.477 3.231 -5.329 1.00 96.69 83 VAL A O 1
ATOM 695 N N . THR A 1 84 ? -0.978 2.295 -6.742 1.00 96.31 84 THR A N 1
ATOM 696 C CA . THR A 1 84 ? -1.020 3.414 -7.684 1.00 96.31 84 THR A CA 1
ATOM 697 C C . THR A 1 84 ? -2.458 3.846 -7.889 1.00 96.31 84 THR A C 1
ATOM 699 O O . THR A 1 84 ? -3.311 3.011 -8.172 1.00 96.31 84 THR A O 1
ATOM 702 N N . PHE A 1 85 ? -2.729 5.140 -7.768 1.00 95.62 85 PHE A N 1
ATOM 703 C CA . PHE A 1 85 ? -4.062 5.680 -7.993 1.00 95.62 85 PHE A CA 1
ATOM 704 C C . PHE A 1 85 ? -4.202 6.170 -9.434 1.00 95.62 85 PHE A C 1
ATOM 706 O O . PHE A 1 85 ? -3.411 6.996 -9.898 1.00 95.62 85 PHE A O 1
ATOM 713 N N . ARG A 1 86 ? -5.201 5.650 -10.145 1.00 95.44 86 ARG A N 1
ATOM 714 C CA . ARG A 1 86 ? -5.465 5.931 -11.562 1.00 95.44 86 ARG A CA 1
ATOM 715 C C . ARG A 1 86 ? -6.944 6.210 -11.788 1.00 95.44 86 ARG A C 1
ATOM 717 O O . ARG A 1 86 ? -7.777 5.910 -10.942 1.00 95.44 86 ARG A O 1
ATOM 724 N N . ASP A 1 87 ? -7.249 6.835 -12.913 1.00 93.88 87 ASP A N 1
ATOM 725 C CA . ASP A 1 87 ? -8.612 6.919 -13.423 1.00 93.88 87 ASP A CA 1
ATOM 726 C C . ASP A 1 87 ? -9.010 5.576 -14.069 1.00 93.88 87 ASP A C 1
ATOM 728 O O . ASP A 1 87 ? -8.170 4.691 -14.265 1.00 93.88 87 ASP A O 1
ATOM 732 N N . ASP A 1 88 ? -10.291 5.387 -14.370 1.00 92.44 88 ASP A N 1
ATOM 733 C CA . ASP A 1 88 ? -10.820 4.099 -14.842 1.00 92.44 88 ASP A CA 1
ATOM 734 C C . ASP A 1 88 ? -10.325 3.666 -16.228 1.00 92.44 88 ASP A C 1
ATOM 736 O O . ASP A 1 88 ? -10.390 2.482 -16.571 1.00 92.44 88 ASP A O 1
ATOM 740 N N . ASP A 1 89 ? -9.779 4.603 -16.996 1.00 91.19 89 ASP A N 1
ATOM 741 C CA . ASP A 1 89 ? -9.068 4.371 -18.253 1.00 91.19 89 ASP A CA 1
ATOM 742 C C . ASP A 1 89 ? -7.559 4.122 -18.055 1.00 91.19 89 ASP A C 1
ATOM 744 O O . ASP A 1 89 ? -6.783 4.171 -19.010 1.00 91.19 89 ASP A O 1
ATOM 748 N N . ASN A 1 90 ? -7.140 3.876 -16.809 1.00 88.56 90 ASN A N 1
ATOM 749 C CA . ASN A 1 90 ? -5.758 3.660 -16.382 1.00 88.56 90 ASN A CA 1
ATOM 750 C C . ASN A 1 90 ? -4.833 4.887 -16.549 1.00 88.56 90 ASN A C 1
ATOM 752 O O . ASN A 1 90 ? -3.614 4.776 -16.386 1.00 88.56 90 ASN A O 1
ATOM 756 N N . GLN A 1 91 ? -5.379 6.074 -16.832 1.00 92.00 91 GLN A N 1
ATOM 757 C CA . GLN A 1 91 ? -4.606 7.316 -16.883 1.00 92.00 91 GLN A CA 1
ATOM 758 C C . GLN A 1 91 ? -4.420 7.921 -15.486 1.00 92.00 91 GLN A C 1
ATOM 760 O O . GLN A 1 91 ? -4.998 7.486 -14.491 1.00 92.00 91 GLN A O 1
ATOM 765 N N . THR A 1 92 ? -3.563 8.935 -15.371 1.00 90.19 92 THR A N 1
ATOM 766 C CA . THR A 1 92 ? -3.442 9.709 -14.126 1.00 90.19 92 THR A CA 1
ATOM 767 C C . THR A 1 92 ? -4.771 10.389 -13.792 1.00 90.19 92 THR A C 1
ATOM 769 O O . THR A 1 92 ? -5.362 11.028 -14.661 1.00 90.19 92 THR A O 1
ATOM 772 N N . MET A 1 93 ? -5.199 10.326 -12.528 1.00 88.94 93 MET A N 1
ATOM 773 C CA . MET A 1 93 ? -6.348 11.106 -12.061 1.00 88.94 93 MET A CA 1
ATOM 774 C C . MET A 1 93 ? -6.034 12.598 -12.157 1.00 88.94 93 MET A C 1
ATOM 776 O O . MET A 1 93 ? -5.103 13.090 -11.515 1.00 88.94 93 MET A O 1
ATOM 780 N N . ARG A 1 94 ? -6.813 13.331 -12.947 1.00 88.50 94 ARG A N 1
ATOM 781 C CA . ARG A 1 94 ? -6.629 14.771 -13.148 1.00 88.50 94 ARG A CA 1
ATOM 782 C C . ARG A 1 94 ? -7.949 15.484 -12.933 1.00 88.50 94 ARG A C 1
ATOM 784 O O . ARG A 1 94 ? -8.983 15.010 -13.383 1.00 88.50 94 ARG A O 1
ATOM 791 N N . THR A 1 95 ? -7.911 16.645 -12.288 1.00 88.75 95 THR A N 1
ATOM 792 C CA . THR A 1 95 ? -9.111 17.423 -11.935 1.00 88.75 95 THR A CA 1
ATOM 793 C C . THR A 1 95 ? -9.915 17.914 -13.139 1.00 88.75 95 THR A C 1
ATOM 795 O O . THR A 1 95 ? -11.092 18.223 -12.990 1.00 88.75 95 THR A O 1
ATOM 798 N N . ASN A 1 96 ? -9.298 17.991 -14.321 1.00 87.81 96 ASN A N 1
ATOM 799 C CA . ASN A 1 96 ? -9.964 18.362 -15.571 1.00 87.81 96 ASN A CA 1
ATOM 800 C C . ASN A 1 96 ? -10.790 17.221 -16.189 1.00 87.81 96 ASN A C 1
ATOM 802 O O . ASN A 1 96 ? -11.627 17.483 -17.044 1.00 87.81 96 ASN A O 1
ATOM 806 N N . LYS A 1 97 ? -10.546 15.971 -15.780 1.00 87.62 97 LYS A N 1
ATOM 807 C CA . LYS A 1 97 ? -11.228 14.776 -16.292 1.00 87.62 97 LYS A CA 1
ATOM 808 C C . LYS A 1 97 ? -12.063 14.101 -15.211 1.00 87.62 97 LYS A C 1
ATOM 810 O O . LYS A 1 97 ? -13.225 13.771 -15.420 1.00 87.62 97 LYS A O 1
ATOM 815 N N . THR A 1 98 ? -11.470 13.923 -14.042 1.00 87.19 98 THR A N 1
ATOM 816 C CA . THR A 1 98 ? -12.103 13.348 -12.865 1.00 87.19 98 THR A CA 1
ATOM 817 C C . THR A 1 98 ? -12.494 14.476 -11.913 1.00 87.19 98 THR A C 1
ATOM 819 O O . THR A 1 98 ? -11.668 15.324 -11.571 1.00 87.19 98 THR A O 1
ATOM 822 N N . SER A 1 99 ? -13.728 14.466 -11.406 1.00 91.69 99 SER A N 1
ATOM 823 C CA . SER A 1 99 ? -14.153 15.440 -10.394 1.00 91.69 99 SER A CA 1
ATOM 824 C C . SER A 1 99 ? -13.212 15.450 -9.181 1.00 91.69 99 SER A C 1
ATOM 826 O O . SER A 1 99 ? -12.895 14.399 -8.615 1.00 91.69 99 SER A O 1
ATOM 828 N N . LYS A 1 100 ? -12.829 16.648 -8.717 1.00 92.62 100 LYS A N 1
ATOM 829 C CA . LYS A 1 100 ? -12.012 16.835 -7.504 1.00 92.62 100 LYS A CA 1
ATOM 830 C C . LYS A 1 100 ? -12.614 16.115 -6.294 1.00 92.62 100 LYS A C 1
ATOM 832 O O . LYS A 1 100 ? -11.870 15.539 -5.504 1.00 92.62 100 LYS A O 1
ATOM 837 N N . SER A 1 101 ? -13.943 16.106 -6.158 1.00 93.38 101 SER A N 1
ATOM 838 C CA . SER A 1 101 ? -14.612 15.420 -5.046 1.00 93.38 101 SER A CA 1
ATOM 839 C C . SER A 1 101 ? -14.423 13.903 -5.107 1.00 93.38 101 SER A C 1
ATOM 841 O O . SER A 1 101 ? -14.182 13.286 -4.072 1.00 93.38 101 SER A O 1
ATOM 843 N N . LEU A 1 102 ? -14.451 13.304 -6.302 1.00 92.38 102 LEU A N 1
ATOM 844 C CA . LEU A 1 102 ? -14.198 11.873 -6.499 1.00 92.38 102 LEU A CA 1
ATOM 845 C C . LEU A 1 102 ? -12.739 11.512 -6.225 1.00 92.38 102 LEU A C 1
ATOM 847 O O . LEU A 1 102 ? -12.483 10.514 -5.549 1.00 92.38 102 LEU A O 1
ATOM 851 N N . ILE A 1 103 ? -11.793 12.337 -6.685 1.00 93.25 103 ILE A N 1
ATOM 852 C CA . ILE A 1 103 ? -10.363 12.151 -6.398 1.00 93.25 103 ILE A CA 1
ATOM 853 C C . ILE A 1 103 ? -10.130 12.165 -4.883 1.00 93.25 103 ILE A C 1
ATOM 855 O O . ILE A 1 103 ? -9.567 11.220 -4.332 1.00 93.25 103 ILE A O 1
ATOM 859 N N . VAL A 1 104 ? -10.613 13.207 -4.196 1.00 93.88 104 VAL A N 1
ATOM 860 C CA . VAL A 1 104 ? -10.449 13.357 -2.742 1.00 93.88 104 VAL A CA 1
ATOM 861 C C . VAL A 1 104 ? -11.131 12.216 -1.994 1.00 93.88 104 VAL A C 1
ATOM 863 O O . VAL A 1 104 ? -10.524 11.648 -1.092 1.00 93.88 104 VAL A O 1
ATOM 866 N N . LYS A 1 105 ? -12.356 11.837 -2.375 1.00 94.69 105 LYS A N 1
ATOM 867 C CA . LYS A 1 105 ? -13.082 10.720 -1.753 1.00 94.69 105 LYS A CA 1
ATOM 868 C C . LYS A 1 105 ? -12.312 9.405 -1.887 1.00 94.69 105 LYS A C 1
ATOM 870 O O . LYS A 1 105 ? -12.170 8.686 -0.901 1.00 94.69 105 LYS A O 1
ATOM 875 N N . THR A 1 106 ? -11.794 9.116 -3.081 1.00 93.88 106 THR A N 1
ATOM 876 C CA . THR A 1 106 ? -11.039 7.887 -3.368 1.00 93.88 106 THR A CA 1
ATOM 877 C C . THR A 1 106 ? -9.746 7.850 -2.561 1.00 93.88 106 THR A C 1
ATOM 879 O O . THR A 1 106 ? -9.513 6.894 -1.826 1.00 93.88 106 THR A O 1
ATOM 882 N N . LEU A 1 107 ? -8.939 8.914 -2.623 1.00 93.31 107 LEU A N 1
ATOM 883 C CA . LEU A 1 107 ? -7.691 9.003 -1.863 1.00 93.31 107 LEU A CA 1
ATOM 884 C C . LEU A 1 107 ? -7.946 8.919 -0.356 1.00 93.31 107 LEU A C 1
ATOM 886 O O . LEU A 1 107 ? -7.310 8.116 0.317 1.00 93.31 107 LEU A O 1
ATOM 890 N N . LYS A 1 108 ? -8.899 9.697 0.171 1.00 93.88 108 LYS A N 1
ATOM 891 C CA . LYS A 1 108 ? -9.202 9.749 1.608 1.00 93.88 108 LYS A CA 1
ATOM 892 C C . LYS A 1 108 ? -9.608 8.382 2.153 1.00 93.88 108 LYS A C 1
ATOM 894 O O . LYS A 1 108 ? -9.102 7.999 3.202 1.00 93.88 108 LYS A O 1
ATOM 899 N N . LYS A 1 109 ? -10.455 7.643 1.427 1.00 94.44 109 LYS A N 1
ATOM 900 C CA . LYS A 1 109 ? -10.867 6.284 1.801 1.00 94.44 109 LYS A CA 1
ATOM 901 C C . LYS A 1 109 ? -9.647 5.396 2.044 1.00 94.44 109 LYS A C 1
ATOM 903 O O . LYS A 1 109 ? -9.437 4.925 3.154 1.00 94.44 109 LYS A O 1
ATOM 908 N N . TYR A 1 110 ? -8.800 5.216 1.033 1.00 95.44 110 TYR A N 1
ATOM 909 C CA . TYR A 1 110 ? -7.692 4.263 1.137 1.00 95.44 110 TYR A CA 1
ATOM 910 C C . TYR A 1 110 ? -6.530 4.777 1.991 1.00 95.44 110 TYR A C 1
ATOM 912 O O . TYR A 1 110 ? -5.885 3.986 2.666 1.00 95.44 110 TYR A O 1
ATOM 920 N N . MET A 1 111 ? -6.270 6.085 2.014 1.00 93.00 111 MET A N 1
ATOM 921 C CA . MET A 1 111 ? -5.196 6.662 2.832 1.00 93.00 111 MET A CA 1
ATOM 922 C C . MET A 1 111 ? -5.501 6.603 4.332 1.00 93.00 111 MET A C 1
ATOM 924 O O . MET A 1 111 ? -4.573 6.430 5.119 1.00 93.00 111 MET A O 1
ATOM 928 N N . LEU A 1 112 ? -6.773 6.739 4.729 1.00 92.06 112 LEU A N 1
ATOM 929 C CA . LEU A 1 112 ? -7.181 6.705 6.138 1.00 92.06 112 LEU A CA 1
ATOM 930 C C . LEU A 1 112 ? -7.580 5.303 6.604 1.00 92.06 112 LEU A C 1
ATOM 932 O O . LEU A 1 112 ? -7.155 4.863 7.668 1.00 92.06 112 LEU A O 1
ATOM 936 N N . GLU A 1 113 ? -8.397 4.593 5.828 1.00 93.31 113 GLU A N 1
ATOM 937 C CA . GLU A 1 113 ? -8.919 3.282 6.233 1.00 93.31 113 GLU A CA 1
ATOM 938 C C . GLU A 1 113 ? -7.927 2.160 5.903 1.00 93.31 113 GLU A C 1
ATOM 940 O O . GLU A 1 113 ? -7.829 1.169 6.632 1.00 93.31 113 GLU A O 1
ATOM 945 N N . GLY A 1 114 ? -7.124 2.335 4.851 1.00 94.75 114 GLY A N 1
ATOM 946 C CA . GLY A 1 114 ? -6.227 1.309 4.338 1.00 94.75 114 GLY A CA 1
ATOM 947 C C . GLY A 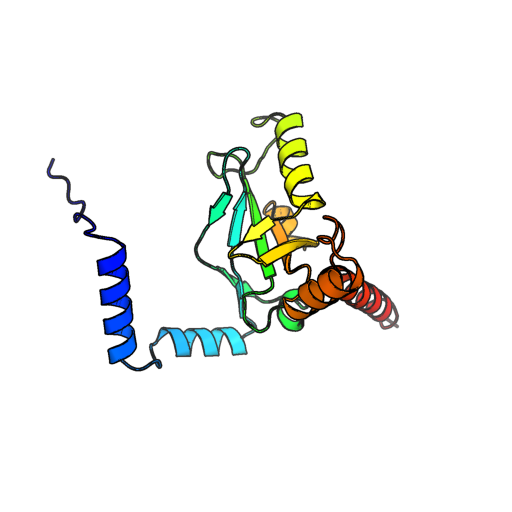1 114 ? -6.901 0.378 3.330 1.00 94.75 114 GLY A C 1
ATOM 948 O O . GLY A 1 114 ? -7.852 0.747 2.640 1.00 94.75 114 GLY A O 1
ATOM 949 N N . LEU A 1 115 ? -6.373 -0.838 3.218 1.00 95.00 115 LEU A N 1
ATOM 950 C CA . LEU A 1 115 ? -6.855 -1.883 2.315 1.00 95.00 115 LEU A CA 1
ATOM 951 C C . LEU A 1 115 ? -6.708 -3.265 2.953 1.00 95.00 115 LEU A C 1
ATOM 953 O O . LEU A 1 115 ? -5.785 -3.508 3.725 1.00 95.00 115 LEU A O 1
ATOM 957 N N . VAL A 1 116 ? -7.612 -4.182 2.609 1.00 95.19 116 VAL A N 1
ATOM 958 C CA . VAL A 1 116 ? -7.539 -5.584 3.036 1.00 95.19 116 VAL A CA 1
ATOM 959 C C . VAL A 1 116 ? -7.240 -6.448 1.822 1.00 95.19 116 VAL A C 1
ATOM 961 O O . VAL A 1 116 ? -7.996 -6.444 0.854 1.00 95.19 116 VAL A O 1
ATOM 964 N N . VAL A 1 117 ? -6.137 -7.193 1.875 1.00 94.56 117 VAL A N 1
ATOM 965 C CA . VAL A 1 117 ? -5.697 -8.096 0.802 1.00 94.56 117 VAL A CA 1
ATOM 966 C C . VAL A 1 117 ? -5.314 -9.427 1.419 1.00 94.56 117 VAL A C 1
ATOM 968 O O . VAL A 1 117 ? -4.522 -9.462 2.356 1.00 94.56 117 VAL A O 1
ATOM 971 N N . ALA A 1 118 ? -5.873 -10.523 0.901 1.00 91.06 118 ALA A N 1
ATOM 972 C CA . ALA A 1 118 ? -5.588 -11.881 1.378 1.00 91.06 118 ALA A CA 1
ATOM 973 C C . ALA A 1 118 ? -5.681 -12.020 2.916 1.00 91.06 118 ALA A C 1
ATOM 975 O O . ALA A 1 118 ? -4.803 -12.595 3.560 1.00 91.06 118 ALA A O 1
ATOM 976 N N . ASN A 1 119 ? -6.743 -11.455 3.505 1.00 91.06 119 ASN A N 1
ATOM 977 C CA . ASN A 1 119 ? -6.997 -11.435 4.952 1.00 91.06 119 ASN A CA 1
ATOM 978 C C . ASN A 1 119 ? -5.899 -10.746 5.792 1.00 91.06 119 ASN A C 1
ATOM 980 O O . ASN A 1 119 ? -5.675 -11.087 6.953 1.00 91.06 119 ASN A O 1
ATOM 984 N N . ARG A 1 120 ? -5.184 -9.785 5.201 1.00 93.94 120 ARG A N 1
ATOM 985 C CA . ARG A 1 120 ? -4.205 -8.933 5.885 1.00 93.94 120 ARG A CA 1
ATOM 986 C C . ARG A 1 120 ? -4.600 -7.477 5.703 1.00 93.94 120 ARG A C 1
ATOM 988 O O . ARG A 1 120 ? -5.000 -7.075 4.611 1.00 93.94 120 ARG A O 1
ATOM 995 N N . SER A 1 121 ? -4.507 -6.712 6.785 1.00 96.25 121 SER A N 1
ATOM 996 C CA . SER A 1 121 ? -4.833 -5.288 6.800 1.00 96.25 121 SER A CA 1
ATOM 997 C C . SER A 1 121 ? -3.580 -4.473 6.516 1.00 96.25 121 SER A C 1
ATOM 999 O O . SER A 1 121 ? -2.566 -4.634 7.195 1.00 96.25 121 SER A O 1
ATOM 1001 N N . PHE A 1 122 ? -3.646 -3.601 5.517 1.00 97.69 122 PHE A N 1
ATOM 1002 C CA . PHE A 1 122 ? -2.559 -2.726 5.106 1.00 97.69 122 PHE A CA 1
ATOM 1003 C C . PHE A 1 122 ? -2.973 -1.268 5.285 1.00 97.69 122 PHE A C 1
ATOM 1005 O O . PHE A 1 122 ? -4.084 -0.880 4.929 1.00 97.69 122 PHE A O 1
ATOM 1012 N N . GLY A 1 123 ? -2.079 -0.452 5.829 1.00 97.38 123 GLY A N 1
ATOM 1013 C CA . GLY A 1 123 ? -2.256 0.990 5.981 1.00 97.38 123 GLY A CA 1
ATOM 1014 C C . GLY A 1 123 ? -1.255 1.757 5.129 1.00 97.38 123 GLY A C 1
ATOM 1015 O O . GLY A 1 123 ? -0.236 1.206 4.707 1.00 97.38 123 GLY A O 1
ATOM 1016 N N . TYR A 1 124 ? -1.541 3.032 4.872 1.00 95.94 124 TYR A N 1
ATOM 1017 C CA . TYR A 1 124 ? -0.597 3.911 4.192 1.00 95.94 124 TYR A CA 1
ATOM 1018 C C . TYR A 1 124 ? 0.694 4.016 5.010 1.00 95.94 124 TYR A C 1
ATOM 1020 O O . TYR A 1 124 ? 0.643 4.358 6.191 1.00 95.94 124 TYR A O 1
ATOM 1028 N N . LEU A 1 125 ? 1.843 3.755 4.386 1.00 94.81 125 LEU A N 1
ATOM 1029 C CA . LEU A 1 125 ? 3.159 3.900 5.008 1.00 94.81 125 LEU A CA 1
ATOM 1030 C C . LEU A 1 125 ? 3.774 5.250 4.640 1.00 94.81 125 LEU A C 1
ATOM 1032 O O . LEU A 1 125 ? 4.082 6.049 5.526 1.00 94.81 125 LEU A O 1
ATOM 1036 N N . GLY A 1 126 ? 3.903 5.509 3.339 1.00 92.00 126 GLY A N 1
ATOM 1037 C CA . GLY A 1 126 ? 4.559 6.695 2.801 1.00 92.00 126 GLY A CA 1
ATOM 1038 C C . GLY A 1 126 ? 4.745 6.615 1.287 1.00 92.00 126 GLY A C 1
ATOM 1039 O O . GLY A 1 126 ? 4.533 5.568 0.674 1.00 92.00 126 GLY A O 1
ATOM 1040 N N . SER A 1 127 ? 5.183 7.715 0.682 1.00 88.94 127 SER A N 1
ATOM 1041 C CA . SER A 1 127 ? 5.473 7.801 -0.754 1.00 88.94 127 SER A CA 1
ATOM 1042 C C . SER A 1 127 ? 6.837 8.454 -0.951 1.00 88.94 127 SER A C 1
ATOM 1044 O O . SER A 1 127 ? 7.105 9.495 -0.363 1.00 88.94 127 SER A O 1
ATOM 1046 N N . SER A 1 128 ? 7.713 7.856 -1.764 1.00 84.81 128 SER A N 1
ATOM 1047 C CA . SER A 1 128 ? 8.940 8.530 -2.214 1.00 84.81 128 SER A CA 1
ATOM 1048 C C . SER A 1 128 ? 8.635 9.494 -3.362 1.00 84.81 128 SER A C 1
ATOM 1050 O O . SER A 1 128 ? 7.598 9.374 -4.012 1.00 84.81 128 SER A O 1
ATOM 1052 N N . ASN A 1 129 ? 9.577 10.381 -3.700 1.00 83.75 129 ASN A N 1
ATOM 1053 C CA . ASN A 1 129 ? 9.437 11.290 -4.848 1.00 83.75 129 ASN A CA 1
ATOM 1054 C C . ASN A 1 129 ? 9.110 10.552 -6.156 1.00 83.75 129 ASN A C 1
ATOM 1056 O O . ASN A 1 129 ? 8.258 10.988 -6.925 1.00 83.75 129 ASN A O 1
ATOM 1060 N N . SER A 1 130 ? 9.751 9.405 -6.399 1.00 81.31 130 SER A N 1
ATOM 1061 C CA . SER A 1 130 ? 9.432 8.547 -7.545 1.00 81.31 130 SER A CA 1
ATOM 1062 C C . SER A 1 130 ? 8.007 7.997 -7.493 1.00 81.31 130 SER A C 1
ATOM 1064 O O . SER A 1 130 ? 7.328 7.998 -8.512 1.00 81.31 130 SER A O 1
ATOM 1066 N N . GLN A 1 131 ? 7.524 7.591 -6.314 1.00 84.75 131 GLN A N 1
ATOM 1067 C CA . GLN A 1 131 ? 6.144 7.142 -6.153 1.00 84.75 131 GLN A CA 1
ATOM 1068 C C . GLN A 1 131 ? 5.160 8.284 -6.400 1.00 84.75 131 GLN A C 1
ATOM 1070 O O . GLN A 1 131 ? 4.234 8.110 -7.181 1.00 84.75 131 GLN A O 1
ATOM 1075 N N . MET A 1 132 ? 5.387 9.469 -5.832 1.00 86.50 132 MET A N 1
ATOM 1076 C CA . MET A 1 132 ? 4.477 10.607 -5.991 1.00 86.50 132 MET A CA 1
ATOM 1077 C C . MET A 1 132 ? 4.302 11.028 -7.454 1.00 86.50 132 MET A C 1
ATOM 1079 O O . MET A 1 132 ? 3.175 11.290 -7.873 1.00 86.50 132 MET A O 1
ATOM 1083 N N . ARG A 1 133 ? 5.381 11.030 -8.253 1.00 86.50 133 ARG A N 1
ATOM 1084 C CA . ARG A 1 133 ? 5.307 11.327 -9.698 1.00 86.50 133 ARG A CA 1
ATOM 1085 C C . ARG A 1 133 ? 4.400 10.355 -10.455 1.00 86.50 133 ARG A C 1
ATOM 1087 O O . ARG A 1 133 ? 3.688 10.768 -11.365 1.00 86.50 133 ARG A O 1
ATOM 1094 N N . ASP A 1 134 ? 4.364 9.100 -10.021 1.00 86.69 134 ASP A N 1
ATOM 1095 C CA . ASP A 1 134 ? 3.516 8.059 -10.602 1.00 86.69 134 ASP A CA 1
ATOM 1096 C C . ASP A 1 134 ? 2.124 7.973 -9.960 1.00 86.69 134 ASP A C 1
ATOM 1098 O O . ASP A 1 134 ? 1.377 7.046 -10.273 1.00 86.69 134 ASP A O 1
ATOM 1102 N N . SER A 1 135 ? 1.754 8.903 -9.067 1.00 90.69 135 SER A N 1
ATOM 1103 C CA . SER A 1 135 ? 0.552 8.786 -8.215 1.00 90.69 135 SER A CA 1
ATOM 1104 C C . SER A 1 135 ? 0.545 7.493 -7.383 1.00 90.69 135 SER A C 1
ATOM 1106 O O . SER A 1 135 ? -0.492 6.868 -7.155 1.00 90.69 135 SER A O 1
ATOM 1108 N N . GLY A 1 136 ? 1.735 7.060 -6.982 1.00 92.38 136 GLY A N 1
ATOM 1109 C CA . GLY A 1 136 ? 2.012 5.865 -6.208 1.00 92.38 136 GLY A CA 1
ATOM 1110 C C . GLY A 1 136 ? 2.221 6.140 -4.722 1.00 92.38 136 GLY A C 1
ATOM 1111 O O . GLY A 1 136 ? 2.593 7.240 -4.317 1.00 92.38 136 GLY A O 1
ATOM 1112 N N . ALA A 1 137 ? 2.022 5.101 -3.922 1.00 94.38 137 ALA A N 1
ATOM 1113 C CA . ALA A 1 137 ? 2.218 5.077 -2.483 1.00 94.38 137 ALA A CA 1
ATOM 1114 C C . ALA A 1 137 ? 2.587 3.663 -2.026 1.00 94.38 137 ALA A C 1
ATOM 1116 O O . ALA A 1 137 ? 2.148 2.676 -2.618 1.00 94.38 137 ALA A O 1
ATOM 1117 N N . TYR A 1 138 ? 3.353 3.553 -0.944 1.00 95.31 138 TYR A N 1
ATOM 1118 C CA . TYR A 1 138 ? 3.568 2.280 -0.267 1.00 95.31 138 TYR A CA 1
ATOM 1119 C C . TYR A 1 138 ? 2.556 2.101 0.855 1.00 95.31 138 TYR A C 1
ATOM 1121 O O . TYR A 1 138 ? 2.335 2.995 1.675 1.00 95.31 138 TYR A O 1
ATOM 1129 N N . PHE A 1 139 ? 1.972 0.912 0.891 1.00 97.06 139 PHE A N 1
ATOM 1130 C CA . PHE A 1 139 ? 1.109 0.430 1.952 1.00 97.06 139 PHE A CA 1
ATOM 1131 C C . PHE A 1 139 ? 1.806 -0.730 2.647 1.00 97.06 139 PHE A C 1
ATOM 1133 O O . PHE A 1 139 ? 2.405 -1.573 1.985 1.00 97.06 139 PHE A O 1
ATOM 1140 N N . MET A 1 140 ? 1.741 -0.777 3.970 1.00 96.62 140 MET A N 1
ATOM 1141 C CA . MET A 1 140 ? 2.392 -1.808 4.772 1.00 96.62 140 MET A CA 1
ATOM 1142 C C . MET A 1 140 ? 1.373 -2.497 5.665 1.00 96.62 140 MET A C 1
ATOM 1144 O O . MET A 1 140 ? 0.390 -1.887 6.078 1.00 96.62 140 MET A O 1
ATOM 1148 N N . GLU A 1 141 ? 1.593 -3.776 5.943 1.00 97.12 141 GLU A N 1
ATOM 1149 C CA . GLU A 1 141 ? 0.786 -4.528 6.897 1.00 97.12 141 GLU A CA 1
ATOM 1150 C C . GLU A 1 141 ? 0.746 -3.812 8.259 1.00 97.12 141 GLU A C 1
ATOM 1152 O O . GLU A 1 141 ? 1.794 -3.553 8.855 1.00 97.12 141 GLU A O 1
ATOM 1157 N N . LYS A 1 142 ? -0.464 -3.520 8.754 1.00 96.81 142 LYS A N 1
ATOM 1158 C CA . LYS A 1 142 ? -0.700 -2.768 10.000 1.00 96.81 142 LYS A CA 1
ATOM 1159 C C . LYS A 1 142 ? -0.190 -3.513 11.236 1.00 96.81 142 LYS A C 1
ATOM 1161 O O . LYS A 1 142 ? 0.406 -2.902 12.120 1.00 96.81 142 LYS A O 1
ATOM 1166 N N . TYR A 1 143 ? -0.419 -4.822 11.276 1.00 96.06 143 TYR A N 1
ATOM 1167 C CA . TYR A 1 143 ? -0.121 -5.715 12.394 1.00 96.06 143 TYR A CA 1
ATOM 1168 C C . TYR A 1 143 ? -0.006 -7.163 11.902 1.00 96.06 143 TYR A C 1
ATOM 1170 O O . TYR A 1 143 ? -0.568 -7.543 10.874 1.00 96.06 143 TYR A O 1
ATOM 1178 N N . SER A 1 144 ? 0.732 -7.984 12.635 1.00 94.44 144 SER A N 1
ATOM 1179 C CA . SER A 1 144 ? 0.813 -9.430 12.446 1.00 94.44 144 SER A CA 1
ATOM 1180 C C . SER A 1 144 ? -0.414 -10.143 13.022 1.00 94.44 144 SER A C 1
ATOM 1182 O O . SER A 1 144 ? -1.176 -9.590 13.814 1.00 94.44 144 SER A O 1
ATOM 1184 N N . ARG A 1 145 ? -0.586 -11.423 12.664 1.00 92.81 145 ARG A N 1
ATOM 1185 C CA . ARG A 1 145 ? -1.634 -12.272 13.256 1.00 92.81 145 ARG A CA 1
ATOM 1186 C C . ARG A 1 145 ? -1.486 -12.419 14.773 1.00 92.81 145 ARG A C 1
ATOM 1188 O O . ARG A 1 145 ? -2.495 -12.486 15.461 1.00 92.81 145 ARG A O 1
ATOM 1195 N N . GLY A 1 146 ? -0.247 -12.470 15.268 1.00 95.25 146 GLY A N 1
ATOM 1196 C CA . GLY A 1 146 ? 0.040 -12.540 16.701 1.00 95.25 146 GLY A CA 1
ATOM 1197 C C . GLY A 1 146 ? -0.399 -11.270 17.422 1.00 95.25 146 GLY A C 1
ATOM 1198 O O . GLY A 1 146 ? -1.169 -11.356 18.367 1.00 95.25 146 GLY A O 1
ATOM 1199 N N . GLU A 1 147 ? -0.001 -10.101 16.909 1.00 95.38 147 GLU A N 1
ATOM 1200 C CA . GLU A 1 147 ? -0.408 -8.801 17.464 1.00 95.38 147 GLU A CA 1
ATOM 1201 C C . GLU A 1 147 ? -1.933 -8.632 17.459 1.00 95.38 147 GLU A C 1
ATOM 1203 O O . GLU A 1 147 ? -2.501 -8.209 18.460 1.00 95.38 147 GLU A O 1
ATOM 1208 N N . LEU A 1 148 ? -2.609 -9.005 16.364 1.00 95.62 148 LEU A N 1
ATOM 1209 C CA . LEU A 1 148 ? -4.072 -8.960 16.303 1.00 95.62 148 LEU A CA 1
ATOM 1210 C C . LEU A 1 148 ? -4.715 -9.864 17.360 1.00 95.62 148 LEU A C 1
ATOM 1212 O O . LEU A 1 148 ? -5.688 -9.462 17.990 1.00 95.62 148 LEU A O 1
ATOM 1216 N N . LYS A 1 149 ? -4.195 -11.084 17.537 1.00 96.25 149 LYS A N 1
ATOM 1217 C CA . LYS A 1 149 ? -4.721 -12.023 18.529 1.00 96.25 149 LYS A CA 1
ATOM 1218 C C . LYS A 1 149 ? -4.564 -11.464 19.943 1.00 96.25 149 LYS A C 1
ATOM 1220 O O . LYS A 1 149 ? -5.545 -11.416 20.666 1.00 96.25 149 LYS A O 1
ATOM 1225 N N . SER A 1 150 ? -3.371 -10.987 20.296 1.00 96.56 150 SER A N 1
ATOM 1226 C CA . SER A 1 150 ? -3.120 -10.383 21.609 1.00 96.56 150 SER A CA 1
ATOM 1227 C C . SER A 1 150 ? -4.041 -9.194 21.883 1.00 96.56 150 SER A C 1
ATOM 1229 O O . SER A 1 150 ? -4.581 -9.096 22.976 1.00 96.56 150 SER A O 1
ATOM 1231 N N . TYR A 1 151 ? -4.282 -8.340 20.882 1.00 96.69 151 TYR A N 1
ATOM 1232 C CA . TYR A 1 151 ? -5.230 -7.233 21.013 1.00 96.69 151 TYR A CA 1
ATOM 1233 C C . TYR A 1 151 ? -6.655 -7.728 21.298 1.00 96.69 151 TYR A C 1
ATOM 1235 O O . TYR A 1 151 ? -7.327 -7.224 22.190 1.00 96.69 151 TYR A O 1
ATOM 1243 N N . LEU A 1 152 ? -7.124 -8.727 20.546 1.00 96.19 152 LEU A N 1
ATOM 1244 C CA . LEU A 1 152 ? -8.461 -9.294 20.733 1.00 96.19 152 LEU A CA 1
ATOM 1245 C C . LEU A 1 152 ? -8.620 -9.950 22.110 1.00 96.19 152 LEU A C 1
ATOM 1247 O O . LEU A 1 152 ? -9.672 -9.797 22.723 1.00 96.19 152 LEU A O 1
ATOM 1251 N N . ASP A 1 153 ? -7.590 -10.650 22.587 1.00 97.00 153 ASP A N 1
ATOM 1252 C CA . ASP A 1 153 ? -7.589 -11.300 23.900 1.00 97.00 153 ASP A CA 1
ATOM 1253 C C . ASP A 1 153 ? -7.634 -10.263 25.047 1.00 97.00 153 ASP A C 1
ATOM 1255 O O . ASP A 1 153 ? -8.239 -10.524 26.084 1.00 97.00 153 ASP A O 1
ATOM 1259 N N . GLU A 1 154 ? -7.030 -9.083 24.862 1.00 96.94 154 GLU A N 1
ATOM 1260 C CA . GLU A 1 154 ? -6.981 -8.003 25.861 1.00 96.94 154 GLU A CA 1
ATOM 1261 C C . GLU A 1 154 ? -8.249 -7.132 25.878 1.00 96.94 154 GLU A C 1
ATOM 1263 O O . GLU A 1 154 ? -8.791 -6.854 26.947 1.00 96.94 154 GLU A O 1
ATOM 1268 N N . TYR A 1 155 ? -8.734 -6.703 24.708 1.00 96.00 155 TYR A N 1
ATOM 1269 C CA . TYR A 1 155 ? -9.824 -5.721 24.600 1.00 96.00 155 TYR A CA 1
ATOM 1270 C C . TYR A 1 155 ? -11.193 -6.346 24.297 1.00 96.00 155 TYR A C 1
ATOM 1272 O O . TYR A 1 155 ? -12.216 -5.683 24.447 1.00 96.00 155 TYR A O 1
ATOM 1280 N N . GLY A 1 156 ? -11.245 -7.602 23.843 1.00 95.06 156 GLY A N 1
ATOM 1281 C CA . GLY A 1 156 ? -12.493 -8.285 23.482 1.00 95.06 156 GLY A CA 1
ATOM 1282 C C . GLY A 1 156 ? -13.175 -7.762 22.208 1.00 95.06 156 GLY A C 1
ATOM 1283 O O . GLY A 1 156 ? -14.232 -8.265 21.826 1.00 95.06 156 GLY A O 1
ATOM 1284 N N . GLU A 1 157 ? -12.582 -6.786 21.517 1.00 94.75 157 GLU A N 1
ATOM 1285 C CA . GLU A 1 157 ? -13.122 -6.180 20.300 1.00 94.75 157 GLU A CA 1
ATOM 1286 C C . GLU A 1 157 ? -12.057 -5.978 19.217 1.00 94.75 157 GLU A C 1
ATOM 1288 O O . GLU A 1 157 ? -10.850 -6.020 19.464 1.00 94.75 157 GLU A O 1
ATOM 1293 N N . LYS A 1 158 ? -12.505 -5.783 17.970 1.00 91.00 158 LYS A N 1
ATOM 1294 C CA . LYS A 1 158 ? -11.588 -5.558 16.846 1.00 91.00 158 LYS A CA 1
ATOM 1295 C C . LYS A 1 158 ? -10.874 -4.215 17.003 1.00 91.00 158 LYS A C 1
ATOM 1297 O O . LYS A 1 158 ? -11.531 -3.229 17.329 1.00 91.00 158 LYS A O 1
ATOM 1302 N N . PRO A 1 159 ? -9.578 -4.145 16.660 1.00 94.06 159 PRO A N 1
ATOM 1303 C CA . PRO A 1 159 ? -8.847 -2.896 16.744 1.00 94.06 159 PRO A CA 1
ATOM 1304 C C . PRO A 1 159 ? -9.440 -1.836 15.807 1.00 94.06 159 PRO A C 1
ATOM 1306 O O . PRO A 1 159 ? -9.894 -2.171 14.703 1.00 94.06 159 PRO A O 1
ATOM 1309 N N . PRO A 1 160 ? -9.403 -0.552 16.203 1.00 93.69 160 PRO A N 1
ATOM 1310 C CA . PRO A 1 160 ? -9.881 0.536 15.366 1.00 93.69 160 PRO A CA 1
ATOM 1311 C C . PRO A 1 160 ? -9.035 0.667 14.090 1.00 93.69 160 PRO A C 1
ATOM 1313 O O . PRO A 1 160 ? -7.889 0.221 14.014 1.00 93.69 160 PRO A O 1
ATOM 1316 N N . ASN A 1 161 ? -9.579 1.328 13.063 1.00 89.56 161 ASN A N 1
ATOM 1317 C CA . ASN A 1 161 ? -8.922 1.443 11.751 1.00 89.56 161 ASN A CA 1
ATOM 1318 C C . ASN A 1 161 ? -7.533 2.102 11.799 1.00 89.56 161 ASN A C 1
ATOM 1320 O O . ASN A 1 161 ? -6.698 1.820 10.937 1.00 89.56 161 ASN A O 1
ATOM 1324 N N . ASN A 1 162 ? -7.293 2.974 12.775 1.00 91.50 162 ASN A N 1
ATOM 1325 C CA . ASN A 1 162 ? -6.028 3.675 12.981 1.00 91.50 162 ASN A CA 1
ATOM 1326 C C . ASN A 1 162 ? -5.018 2.885 13.831 1.00 91.50 162 ASN A C 1
ATOM 1328 O O . ASN A 1 162 ? -3.925 3.388 14.061 1.00 91.50 162 ASN A O 1
ATOM 1332 N N . TRP A 1 163 ? -5.346 1.675 14.292 1.00 95.81 163 TRP A N 1
ATOM 1333 C CA . TRP A 1 163 ? -4.399 0.830 15.012 1.00 95.81 163 TRP A CA 1
ATOM 1334 C C . TRP A 1 163 ? -3.459 0.125 14.025 1.00 95.81 163 TRP A C 1
ATOM 1336 O O . TRP A 1 163 ? -3.863 -0.759 13.260 1.00 95.81 163 TRP A O 1
ATOM 1346 N N . GLN A 1 164 ? -2.198 0.559 14.002 1.00 96.38 164 GLN A N 1
ATOM 1347 C CA . GLN A 1 164 ? -1.211 0.148 13.000 1.00 96.38 164 GLN A CA 1
ATOM 1348 C C . GLN A 1 164 ? 0.225 0.077 13.562 1.00 96.38 164 GLN A C 1
ATOM 1350 O O . GLN A 1 164 ? 1.144 0.696 13.015 1.00 96.38 164 GLN A O 1
ATOM 1355 N N . PRO A 1 165 ? 0.457 -0.721 14.621 1.00 96.31 165 PRO A N 1
ATOM 1356 C CA . PRO A 1 165 ? 1.710 -0.720 15.384 1.00 96.31 165 PRO A CA 1
ATOM 1357 C C . PRO A 1 165 ? 2.967 -0.923 14.527 1.00 96.31 165 PRO A C 1
ATOM 1359 O O . PRO A 1 165 ? 3.993 -0.277 14.755 1.00 96.31 165 PRO A O 1
ATOM 1362 N N . LYS A 1 166 ? 2.903 -1.768 13.489 1.00 95.75 166 LYS A N 1
ATOM 1363 C CA . LYS A 1 166 ? 4.050 -2.005 12.597 1.00 95.75 166 LYS A CA 1
ATOM 1364 C C . LYS A 1 166 ? 4.397 -0.781 11.752 1.00 95.75 166 LYS A C 1
ATOM 1366 O O . LYS A 1 166 ? 5.576 -0.531 11.508 1.00 95.75 166 LYS A O 1
ATOM 1371 N N . ILE A 1 167 ? 3.388 -0.035 11.302 1.00 95.62 167 ILE A N 1
ATOM 1372 C CA . ILE A 1 167 ? 3.566 1.168 10.480 1.00 95.62 167 ILE A CA 1
ATOM 1373 C C . ILE A 1 167 ? 4.115 2.302 11.335 1.00 95.62 167 ILE A C 1
ATOM 1375 O O . ILE A 1 167 ? 5.051 2.978 10.913 1.00 95.62 167 ILE A O 1
ATOM 1379 N N . ASP A 1 168 ? 3.569 2.490 12.534 1.00 95.06 168 ASP A N 1
ATOM 1380 C CA . ASP A 1 168 ? 3.995 3.566 13.429 1.00 95.06 168 ASP A CA 1
ATOM 1381 C C . ASP A 1 168 ? 5.448 3.359 13.866 1.00 95.06 168 ASP A C 1
ATOM 1383 O O . ASP A 1 168 ? 6.273 4.262 13.715 1.00 95.06 168 ASP A O 1
ATOM 1387 N N . LYS A 1 169 ? 5.810 2.124 14.236 1.00 94.25 169 LYS A N 1
ATOM 1388 C CA . LYS A 1 169 ? 7.203 1.743 14.508 1.00 94.25 169 LYS A CA 1
ATOM 1389 C C . LYS A 1 169 ? 8.113 1.963 13.297 1.00 94.25 169 LYS A C 1
ATOM 1391 O O . LYS A 1 169 ? 9.233 2.453 13.436 1.00 94.25 169 LYS A O 1
ATOM 1396 N N . ALA A 1 170 ? 7.653 1.613 12.093 1.00 92.88 170 ALA A N 1
ATOM 1397 C CA . ALA A 1 170 ? 8.433 1.833 10.879 1.00 92.88 170 ALA A CA 1
ATOM 1398 C C . ALA A 1 170 ? 8.674 3.328 10.619 1.00 92.88 170 ALA A C 1
ATOM 1400 O O . ALA A 1 170 ? 9.796 3.718 10.297 1.00 92.88 170 ALA A O 1
ATOM 1401 N N . ARG A 1 171 ? 7.648 4.168 10.793 1.00 91.12 171 ARG A N 1
ATOM 1402 C CA . ARG A 1 171 ? 7.740 5.628 10.640 1.00 91.12 171 ARG A CA 1
ATOM 1403 C C . ARG A 1 171 ? 8.670 6.258 11.662 1.00 91.12 171 ARG A C 1
ATOM 1405 O O . ARG A 1 171 ? 9.494 7.080 11.274 1.00 91.12 171 ARG A O 1
ATOM 1412 N N . GLU A 1 172 ? 8.589 5.843 12.922 1.00 91.25 172 GLU A N 1
ATOM 1413 C CA . GLU A 1 172 ? 9.480 6.323 13.979 1.00 91.25 172 GLU A CA 1
ATOM 1414 C C . GLU A 1 172 ? 10.951 6.041 13.637 1.00 91.25 172 GLU A C 1
ATOM 1416 O O . GLU A 1 172 ? 11.790 6.942 13.663 1.00 91.25 172 GLU A O 1
ATOM 1421 N N . ASN A 1 173 ? 11.256 4.813 13.213 1.00 88.62 173 ASN A N 1
ATOM 1422 C CA . ASN A 1 173 ? 12.607 4.423 12.809 1.00 88.62 173 ASN A CA 1
ATOM 1423 C C . ASN A 1 173 ? 13.108 5.192 11.576 1.00 88.62 173 ASN A C 1
ATOM 1425 O O . ASN A 1 173 ? 14.295 5.511 11.478 1.00 88.62 173 ASN A O 1
ATOM 1429 N N . LEU A 1 174 ? 12.223 5.476 10.615 1.00 83.19 174 LEU A N 1
ATOM 1430 C CA . LEU A 1 174 ? 12.568 6.253 9.421 1.00 83.19 174 LEU A CA 1
ATOM 1431 C C . LEU A 1 174 ? 12.821 7.725 9.760 1.00 83.19 174 LEU A C 1
ATOM 1433 O O . LEU A 1 174 ? 13.796 8.286 9.265 1.00 83.19 174 LEU A O 1
ATOM 1437 N N . GLY A 1 175 ? 11.996 8.316 10.629 1.00 75.12 175 GLY A N 1
ATOM 1438 C CA . GLY A 1 175 ? 12.164 9.688 11.109 1.00 75.12 175 GLY A CA 1
ATOM 1439 C C . GLY A 1 175 ? 13.470 9.869 11.881 1.00 75.12 175 GLY A C 1
ATOM 1440 O O . GLY A 1 175 ? 14.261 10.748 11.546 1.00 75.12 175 GLY A O 1
ATOM 1441 N N . ARG A 1 176 ? 13.769 8.973 12.834 1.00 62.44 176 ARG A N 1
ATOM 1442 C CA . ARG A 1 176 ? 15.050 8.982 13.569 1.00 62.44 176 ARG A CA 1
ATOM 1443 C C . ARG A 1 176 ? 16.253 8.856 12.637 1.00 62.44 176 ARG A C 1
ATOM 1445 O O . ARG A 1 176 ? 17.272 9.500 12.848 1.00 62.44 176 ARG A O 1
ATOM 1452 N N . SER A 1 177 ? 16.140 8.058 11.576 1.00 57.44 177 SER A N 1
ATOM 1453 C CA . SER A 1 177 ? 17.241 7.908 10.631 1.00 57.44 177 SER A CA 1
ATOM 1454 C C . SER A 1 177 ? 17.469 9.115 9.715 1.00 57.44 177 SER A C 1
ATOM 1456 O O . SER A 1 177 ? 18.585 9.232 9.213 1.00 57.44 177 SER A O 1
ATOM 1458 N N . MET A 1 178 ? 16.462 9.950 9.447 1.00 46.28 178 MET A N 1
ATOM 1459 C CA . MET A 1 178 ? 16.672 11.206 8.713 1.00 46.28 178 MET A CA 1
ATOM 1460 C C . MET A 1 178 ? 17.371 12.239 9.603 1.00 46.28 178 MET A C 1
ATOM 1462 O O . MET A 1 178 ? 18.319 12.867 9.151 1.00 46.28 178 MET A O 1
ATOM 1466 N N . LEU A 1 179 ? 17.005 12.309 10.889 1.00 36.09 179 LEU A N 1
ATOM 1467 C CA . LEU A 1 179 ? 17.641 13.211 11.860 1.00 36.09 179 LEU A CA 1
ATOM 1468 C C . LEU A 1 179 ? 19.142 12.929 12.060 1.00 36.09 179 LEU A C 1
ATOM 1470 O O . LEU A 1 179 ? 19.920 13.855 12.239 1.00 36.09 179 LEU A O 1
ATOM 1474 N N . HIS A 1 180 ? 19.571 11.665 11.993 1.00 38.22 180 HIS A N 1
ATOM 1475 C CA . HIS A 1 180 ? 20.997 11.313 12.073 1.00 38.22 180 HIS A CA 1
ATOM 1476 C C . HIS A 1 180 ? 21.778 11.544 10.770 1.00 38.22 180 HIS A C 1
ATOM 1478 O O . HIS A 1 180 ? 23.000 11.628 10.818 1.00 38.22 180 HIS A O 1
ATOM 1484 N N . ALA A 1 181 ? 21.108 11.630 9.615 1.00 38.88 181 ALA A N 1
ATOM 1485 C CA . ALA A 1 181 ? 21.771 11.926 8.343 1.00 38.88 181 ALA A CA 1
ATOM 1486 C C . ALA A 1 181 ? 22.101 13.423 8.203 1.00 38.88 181 ALA A C 1
ATOM 1488 O O . ALA A 1 181 ? 23.090 13.762 7.569 1.00 38.88 181 ALA A O 1
ATOM 1489 N N . GLU A 1 182 ? 21.321 14.299 8.844 1.00 34.91 182 GLU A N 1
ATOM 1490 C CA . GLU A 1 182 ? 21.553 15.753 8.870 1.00 34.91 182 GLU A CA 1
ATOM 1491 C C . GLU A 1 182 ? 22.632 16.188 9.884 1.00 34.91 182 GLU A C 1
ATOM 1493 O O . GLU A 1 182 ? 23.062 17.332 9.862 1.00 34.91 182 GLU A O 1
ATOM 1498 N N . GLN A 1 183 ? 23.097 15.290 10.763 1.00 38.66 183 GLN A N 1
ATOM 1499 C CA . GLN A 1 183 ? 24.154 15.567 11.754 1.00 38.66 183 GLN A CA 1
ATOM 1500 C C . GLN A 1 183 ? 25.539 15.032 11.341 1.00 38.66 183 GLN A C 1
ATOM 1502 O O . GLN A 1 183 ? 26.462 15.040 12.151 1.00 38.66 183 GLN A O 1
ATOM 1507 N N . GLY A 1 184 ? 25.674 14.511 10.117 1.00 37.44 184 GLY A N 1
ATOM 1508 C CA . GLY A 1 184 ? 26.900 13.888 9.604 1.00 37.44 184 GLY A CA 1
ATOM 1509 C C . GLY A 1 184 ? 27.506 14.570 8.375 1.00 37.44 184 GLY A C 1
ATOM 1510 O O . GLY A 1 184 ? 28.366 13.970 7.737 1.00 37.44 184 GLY A O 1
ATOM 1511 N N . GLU A 1 185 ? 27.048 15.773 8.026 1.00 36.84 185 GLU A N 1
ATOM 1512 C CA . GLU A 1 185 ? 27.696 16.644 7.038 1.00 36.84 185 GLU A CA 1
ATOM 1513 C C . GLU A 1 185 ? 28.391 17.798 7.777 1.00 36.84 185 GLU A C 1
ATOM 1515 O O . GLU A 1 185 ? 27.847 18.893 7.861 1.00 36.84 185 GLU A O 1
ATOM 1520 N N . ASP A 1 186 ? 29.573 17.515 8.333 1.00 31.03 186 ASP A N 1
ATOM 1521 C CA . ASP A 1 186 ? 30.625 18.485 8.687 1.00 31.03 186 ASP A CA 1
ATOM 1522 C C . ASP A 1 186 ? 31.985 17.910 8.252 1.00 31.03 186 ASP A C 1
ATOM 1524 O O . ASP A 1 186 ? 32.241 16.712 8.535 1.00 31.03 186 ASP A O 1
#

Sequence (186 aa):
MIDERKRLGSLVLAFITEYETEYGRGMASTLSWQQEHDYRDGYRKVRKLVITQTRIIYVVPETLMANRVIRSYDHDGTRIIRVTFRDDDNQTMRTNKTSKSLIVKTLKKYMLEGLVVANRSFGYLGSSNSQMRDSGAYFMEKYSRGELKSYLDEYGEKPPNNWQPKIDKARENLGRSMLHAEQGED

Foldseek 3Di:
DDPPPDPPDPPVVVVVVVVVVCVVVPVPDPVVVVQVVLVVVQWDFAWEWEDELVDIDGDGTDTDRDDPLCVPAVPPNPFKYKYAYAYPVRHRDDCVVDPPVSVCVRCVCCQQQNDADPNFGWHFQAADPVQVVRNITMIGGQDDPVVQVVVCVVPVDGDDSPRRVPSVVSVVVVVVVVVVVVVPDD

pLDDT: mean 84.15, std 16.26, range [31.03, 97.69]

Organism: Necator americanus (NCBI:txid51031)